Protein AF-0000000084541572 (afdb_homodimer)

Sequence (320 aa):
MVECKIYLDVCCLNRPFDDWSQERIRIEGEAVLNILHRINAQGWQLIMSETIAAELEKMSDLEKLENIREILNLATTVVEIDDAINIRSQELELLGFGLYDAFHVASAERIKADVLLTTDDRLLKKASNNQDGLRVKVSNPVNWLMTIFQQEGGMTDDTYMVECKIYLDVCCLNRPFDDWSQERIRIEGEAVLNILHRINAQGWQLIMSETIAAELEKMSDLEKLENIREILNLATTVVEIDDAINIRSQELELLGFGLYDAFHVASAERIKADVLLTTDDRLLKKASNNQDGLRVKVSNPVNWLMTIFQQEGGMTDDTY

Nearest PDB structures (foldseek):
  8wmm-assembly1_G  TM=6.746E-01  e=3.008E-05  Chryseobacterium
  5sv2-assembly1_A-2  TM=7.009E-01  e=7.468E-05  Mycobacterium tuberculosis H37Rv
  7by2-assembly1_B-2  TM=6.723E-01  e=5.873E-03  Klebsiella pneumoniae
  7e8j-assembly1_B  TM=4.930E-01  e=1.216E-02  Thermococcus celer Vu 13 = JCM 8558
  8tct-assembly1_A-2  TM=2.342E-01  e=4.907E-01  Bacteroides thetaiotaomicron

pLDDT: mean 93.44, std 12.73, range [27.42, 98.88]

Foldseek 3Di:
DPAAEEEEAVQLLLLLVDDPPDPVSVLLNVLSVVVLVCCVVVVHAYEAEPLRVVVLVPDPPVVSSVSSVVSCVRHPYYFYDDPQLVVQLVVLVVLPDDNSLSSSQSRCQVVQHAEYEDPDPVSVVSCVVCVVVGSYHYYHSSVVSVVVVVVVVVVVVVVD/DPAAEEEEAPQLLLLLVDDPPDPVSVLLNVLSVVVLVCCVVVVHAYEAEPLRVVVLVPDPPVVSSVSSVVSCVRHPYYFYDDPQLVVQLVVLVVLPDDNSLSSSQSRCQVVQHAEYEDPDPVSVVSCVVCVVVGSYHYYHSNVVSVVVVVVVVVVVVVVD

Organism: NCBI:txid376219

Radius of gyration: 21.64 Å; Cα contacts (8 Å, |Δi|>4): 442; chains: 2; bounding box: 52×62×52 Å

Solvent-accessible surface area (backbone atoms only — not comparable to full-atom values): 17309 Å² total; per-residue (Å²): 124,92,70,51,30,38,31,63,35,67,66,35,60,43,31,69,73,49,74,55,85,44,63,71,45,33,53,41,13,51,31,43,52,52,51,54,50,40,30,69,76,72,60,34,38,36,48,38,38,46,65,55,51,56,54,56,72,67,58,79,56,60,70,60,49,52,53,41,50,58,57,54,67,64,34,76,43,74,44,71,83,46,71,67,34,52,54,47,18,50,58,35,35,73,74,66,39,50,73,68,58,13,39,50,53,25,51,35,36,72,71,60,26,63,31,37,28,36,72,52,64,68,60,50,50,51,46,65,77,38,52,89,80,47,79,47,48,70,40,40,44,46,57,49,49,51,52,51,50,52,59,56,51,59,60,59,61,66,69,108,123,92,70,51,32,38,29,62,34,66,67,36,60,43,31,67,74,51,74,56,83,44,62,70,45,32,54,40,14,51,30,43,52,52,50,54,50,40,29,68,74,71,60,33,37,35,48,39,38,48,64,55,52,55,55,57,72,67,57,79,55,61,69,59,48,52,53,41,50,58,58,55,66,64,34,77,42,75,44,71,84,44,69,67,35,53,55,47,17,52,56,35,36,73,74,64,39,50,73,68,58,13,39,50,52,24,50,35,36,72,71,60,27,64,31,38,29,37,72,49,64,68,59,50,50,51,45,64,76,38,51,88,80,49,80,47,46,71,39,40,46,46,55,49,50,51,52,50,49,51,58,56,50,58,58,57,64,65,69,107

Secondary structure (DSSP, 8-state):
----EEEE-HHHHHGGGS-TTSHHHHHHHHHHHHHHHHHHHH-PEEEEEHHHHHHHHT---HHHHHHHHHHHTT--EEEPP-HHHHHHHHHHHHTT--HHHHHHHHHHHHTT-SEEE---HHHHHHHHHTGGG-SS-EE-HHHHHHHHHHHHHHHHHTT-/----EEEE-HHHHHGGGS-TTSHHHHHHHHHHHHHHHHHHHH-PEEEEEHHHHHHHHT---HHHHHHHHHHHTT--EEEPP-HHHHHHHHHHHHTT--HHHHHHHHHHHHTT-SEEE---HHHHHHHHHTGGG-SS-EE-HHHHHHHHHHHHHHHHHTT-

InterPro domains:
  IPR002716 PIN domain [PF01850] (29-127)
  IPR029060 PIN-like domain superfamily [SSF88723] (5-129)

Structure (mmCIF, N/CA/C/O backbone):
data_AF-0000000084541572-model_v1
#
loop_
_entity.id
_entity.type
_entity.pdbx_description
1 polymer 'PIN domain-containing protein'
#
loop_
_atom_site.group_PDB
_atom_site.id
_atom_site.type_symbol
_atom_site.label_atom_id
_atom_site.label_alt_id
_atom_site.label_comp_id
_atom_site.label_asym_id
_atom_site.label_entity_id
_atom_site.label_seq_id
_atom_site.pdbx_PDB_ins_code
_atom_site.Cartn_x
_atom_site.Cartn_y
_atom_site.Cartn_z
_atom_site.occupancy
_atom_site.B_iso_or_equiv
_atom_site.auth_seq_id
_atom_site.auth_comp_id
_atom_site.auth_asym_id
_atom_site.auth_atom_id
_atom_site.pdbx_PDB_model_num
ATOM 1 N N . MET A 1 1 ? -21.078 -15.695 -7.043 1 41.78 1 MET A N 1
ATOM 2 C CA . MET A 1 1 ? -20.266 -14.688 -6.367 1 41.78 1 MET A CA 1
ATOM 3 C C . MET A 1 1 ? -18.875 -14.594 -6.988 1 41.78 1 MET A C 1
ATOM 5 O O . MET A 1 1 ? -18.281 -15.617 -7.332 1 41.78 1 MET A O 1
ATOM 9 N N . VAL A 1 2 ? -18.594 -13.594 -7.688 1 56.91 2 VAL A N 1
ATOM 10 C CA . VAL A 1 2 ? -17.391 -13.586 -8.508 1 56.91 2 VAL A CA 1
ATOM 11 C C . VAL A 1 2 ? -16.188 -13.93 -7.652 1 56.91 2 VAL A C 1
ATOM 13 O O . VAL A 1 2 ? -15.93 -13.281 -6.633 1 56.91 2 VAL A O 1
ATOM 16 N N . GLU A 1 3 ? -15.656 -15.195 -7.844 1 82.06 3 GLU A N 1
ATOM 17 C CA . GLU A 1 3 ? -14.562 -15.797 -7.078 1 82.06 3 GLU A CA 1
ATOM 18 C C . GLU A 1 3 ? -13.25 -15.062 -7.32 1 82.06 3 GLU A C 1
ATOM 20 O O . GLU A 1 3 ? -12.914 -14.742 -8.461 1 82.06 3 GLU A O 1
ATOM 25 N N . CYS A 1 4 ? -12.656 -14.406 -6.27 1 94 4 CYS A N 1
ATOM 26 C CA . CYS A 1 4 ? -11.367 -13.734 -6.355 1 94 4 CYS A CA 1
ATOM 27 C C . CYS A 1 4 ? -10.234 -14.742 -6.516 1 94 4 CYS A C 1
ATOM 29 O O . CYS A 1 4 ? -10.055 -15.617 -5.664 1 94 4 CYS A O 1
ATOM 31 N N . LYS A 1 5 ? -9.539 -14.719 -7.664 1 97.19 5 LYS A N 1
ATOM 32 C CA . LYS A 1 5 ? -8.406 -15.594 -7.949 1 97.19 5 LYS A CA 1
ATOM 33 C C . LYS A 1 5 ? -7.082 -14.883 -7.695 1 97.19 5 LYS A C 1
ATOM 35 O O . LYS A 1 5 ? -6.777 -13.875 -8.344 1 97.19 5 LYS A O 1
ATOM 40 N N . ILE A 1 6 ? -6.305 -15.516 -6.852 1 98.31 6 ILE A N 1
ATOM 41 C CA . ILE A 1 6 ? -5.074 -14.859 -6.426 1 98.31 6 ILE A CA 1
ATOM 42 C C . ILE A 1 6 ? -3.869 -15.719 -6.797 1 98.31 6 ILE A C 1
ATOM 44 O O . ILE A 1 6 ? -3.814 -16.906 -6.457 1 98.31 6 ILE A O 1
ATOM 48 N N . TYR A 1 7 ? -2.949 -15.18 -7.57 1 98.69 7 TYR A N 1
ATOM 49 C CA . TYR A 1 7 ? -1.662 -15.781 -7.898 1 98.69 7 TYR A CA 1
ATOM 50 C C . TYR A 1 7 ? -0.55 -15.188 -7.043 1 98.69 7 TYR A C 1
ATOM 52 O O . TYR A 1 7 ? -0.277 -13.984 -7.113 1 98.69 7 TYR A O 1
ATOM 60 N N . LEU A 1 8 ? 0.069 -16 -6.137 1 98.44 8 LEU A N 1
ATOM 61 C CA . LEU A 1 8 ? 1.192 -15.547 -5.324 1 98.44 8 LEU A CA 1
ATOM 62 C C . LEU A 1 8 ? 2.516 -16.047 -5.902 1 98.44 8 LEU A C 1
ATOM 64 O O . LEU A 1 8 ? 2.738 -17.25 -6.012 1 98.44 8 LEU A O 1
ATOM 68 N N . ASP A 1 9 ? 3.344 -15.07 -6.25 1 97.38 9 ASP A N 1
ATOM 69 C CA . ASP A 1 9 ? 4.707 -15.414 -6.641 1 97.38 9 ASP A CA 1
ATOM 70 C C . ASP A 1 9 ? 5.465 -16.062 -5.484 1 97.38 9 ASP A C 1
ATOM 72 O O . ASP A 1 9 ? 5.078 -15.914 -4.32 1 97.38 9 ASP A O 1
ATOM 76 N N . VAL A 1 10 ? 6.543 -16.734 -5.836 1 97.56 10 VAL A N 1
ATOM 77 C CA . VAL A 1 10 ? 7.246 -17.531 -4.828 1 97.56 10 VAL A CA 1
ATOM 78 C C . VAL A 1 10 ? 7.828 -16.594 -3.766 1 97.56 10 VAL A C 1
ATOM 80 O O . VAL A 1 10 ? 7.812 -16.922 -2.576 1 97.56 10 VAL A O 1
ATOM 83 N N . CYS A 1 11 ? 8.328 -15.414 -4.176 1 97.31 11 CYS A N 1
ATOM 84 C CA . CYS A 1 11 ? 8.859 -14.477 -3.195 1 97.31 11 CYS A CA 1
ATOM 85 C C . CYS A 1 11 ? 7.773 -14.039 -2.215 1 97.31 11 CYS A C 1
ATOM 87 O O . CYS A 1 11 ? 8.055 -13.812 -1.036 1 97.31 11 CYS A O 1
ATOM 89 N N . CYS A 1 12 ? 6.613 -13.969 -2.711 1 97.38 12 CYS A N 1
ATOM 90 C CA . CYS A 1 12 ? 5.473 -13.641 -1.863 1 97.38 12 CYS A CA 1
ATOM 91 C C . CYS A 1 12 ? 5.148 -14.797 -0.92 1 97.38 12 CYS A C 1
ATOM 93 O O . CYS A 1 12 ? 4.918 -14.578 0.271 1 97.38 12 CYS A O 1
ATOM 95 N N . LEU A 1 13 ? 5.117 -16 -1.416 1 98 13 LEU A N 1
ATOM 96 C CA . LEU A 1 13 ? 4.844 -17.188 -0.62 1 98 13 LEU A CA 1
ATOM 97 C C . LEU A 1 13 ? 5.891 -17.359 0.475 1 98 13 LEU A C 1
ATOM 99 O O . LEU A 1 13 ? 5.586 -17.859 1.559 1 98 13 LEU A O 1
ATOM 103 N N . ASN A 1 14 ? 7.082 -16.891 0.239 1 97.19 14 ASN A N 1
ATOM 104 C CA . ASN A 1 14 ? 8.203 -17.031 1.165 1 97.19 14 ASN A CA 1
ATOM 105 C C . ASN A 1 14 ? 8.141 -15.984 2.275 1 97.19 14 ASN A C 1
ATOM 107 O O . ASN A 1 14 ? 8.703 -16.188 3.355 1 97.19 14 ASN A O 1
ATOM 111 N N . ARG A 1 15 ? 7.449 -14.969 2.033 1 97.81 15 ARG A N 1
ATOM 112 C CA . ARG A 1 15 ? 7.605 -13.75 2.811 1 97.81 15 ARG A CA 1
ATOM 113 C C . ARG A 1 15 ? 7.223 -13.977 4.27 1 97.81 15 ARG A C 1
ATOM 115 O O . ARG A 1 15 ? 7.91 -13.5 5.176 1 97.81 15 ARG A O 1
ATOM 122 N N . PRO A 1 16 ? 6.176 -14.828 4.582 1 97.75 16 PRO A N 1
ATOM 123 C CA . PRO A 1 16 ? 5.801 -15.102 5.969 1 97.75 16 PRO A CA 1
ATOM 124 C C . PRO A 1 16 ? 6.891 -15.836 6.746 1 97.75 16 PRO A C 1
ATOM 126 O O . PRO A 1 16 ? 6.859 -15.867 7.98 1 97.75 16 PRO A O 1
ATOM 129 N N . PHE A 1 17 ? 7.852 -16.359 5.988 1 97.62 17 PHE A N 1
ATOM 130 C CA . PHE A 1 17 ? 8.844 -17.203 6.645 1 97.62 17 PHE A CA 1
ATOM 131 C C . PHE A 1 17 ? 10.227 -16.578 6.566 1 97.62 17 PHE A C 1
ATOM 133 O O . PHE A 1 17 ? 11.219 -17.203 6.945 1 97.62 17 PHE A O 1
ATOM 140 N N . ASP A 1 18 ? 10.312 -15.406 6.023 1 96.94 18 ASP A N 1
ATOM 141 C CA . ASP A 1 18 ? 11.562 -14.648 5.996 1 96.94 18 ASP A CA 1
ATOM 142 C C . ASP A 1 18 ? 11.883 -14.07 7.367 1 96.94 18 ASP A C 1
ATOM 144 O O . ASP A 1 18 ? 11.156 -14.297 8.336 1 96.94 18 ASP A O 1
ATOM 148 N N . ASP A 1 19 ? 13.086 -13.484 7.414 1 96.44 19 ASP A N 1
ATOM 149 C CA . ASP A 1 19 ? 13.516 -12.812 8.641 1 96.44 19 ASP A CA 1
ATOM 150 C C . ASP A 1 19 ? 12.773 -11.5 8.828 1 96.44 19 ASP A C 1
ATOM 152 O O . ASP A 1 19 ? 13.008 -10.531 8.102 1 96.44 19 ASP A O 1
ATOM 156 N N . TRP A 1 20 ? 11.891 -11.414 9.883 1 94.88 20 TRP A N 1
ATOM 157 C CA . TRP A 1 20 ? 10.984 -10.289 10.086 1 94.88 20 TRP A CA 1
ATOM 158 C C . TRP A 1 20 ? 11.672 -9.164 10.859 1 94.88 20 TRP A C 1
ATOM 160 O O . TRP A 1 20 ? 11.016 -8.227 11.32 1 94.88 20 TRP A O 1
ATOM 170 N N . SER A 1 21 ? 13.039 -9.234 10.953 1 95.44 21 SER A N 1
ATOM 171 C CA . SER A 1 21 ? 13.773 -8.172 11.633 1 95.44 21 SER A CA 1
ATOM 172 C C . SER A 1 21 ? 13.68 -6.855 10.859 1 95.44 21 SER A C 1
ATOM 174 O O . SER A 1 21 ? 13.688 -5.777 11.461 1 95.44 21 SER A O 1
ATOM 176 N N . GLN A 1 22 ? 13.617 -6.98 9.57 1 93.62 22 GLN A N 1
ATOM 177 C CA . GLN A 1 22 ? 13.43 -5.801 8.734 1 93.62 22 GLN A CA 1
ATOM 178 C C . GLN A 1 22 ? 11.945 -5.457 8.602 1 93.62 22 GLN A C 1
ATOM 180 O O . GLN A 1 22 ? 11.133 -6.316 8.258 1 93.62 22 GLN A O 1
ATOM 185 N N . GLU A 1 23 ? 11.641 -4.258 8.797 1 92.62 23 GLU A N 1
ATOM 186 C CA . GLU A 1 23 ? 10.258 -3.807 8.914 1 92.62 23 GLU A CA 1
ATOM 187 C C . GLU A 1 23 ? 9.477 -4.105 7.637 1 92.62 23 GLU A C 1
ATOM 189 O O . GLU A 1 23 ? 8.336 -4.582 7.699 1 92.62 23 GLU A O 1
ATOM 194 N N . ARG A 1 24 ? 10.07 -3.785 6.504 1 95.19 24 ARG A N 1
ATOM 195 C CA . ARG A 1 24 ? 9.383 -4.039 5.242 1 95.19 24 ARG A CA 1
ATOM 196 C C . ARG A 1 24 ? 8.992 -5.508 5.117 1 95.19 24 ARG A C 1
ATOM 198 O O . ARG A 1 24 ? 7.867 -5.824 4.719 1 95.19 24 ARG A O 1
ATOM 205 N N . ILE A 1 25 ? 9.906 -6.422 5.508 1 97.19 25 ILE A N 1
ATOM 206 C CA . ILE A 1 25 ? 9.664 -7.859 5.418 1 97.19 25 ILE A CA 1
ATOM 207 C C . ILE A 1 25 ? 8.539 -8.25 6.375 1 97.19 25 ILE A C 1
ATOM 209 O O . ILE A 1 25 ? 7.664 -9.039 6.016 1 97.19 25 ILE A O 1
ATOM 213 N N . ARG A 1 26 ? 8.555 -7.668 7.48 1 96.12 26 ARG A N 1
ATOM 214 C CA . ARG A 1 26 ? 7.539 -7.957 8.484 1 96.12 26 ARG A CA 1
ATOM 215 C C . ARG A 1 26 ? 6.152 -7.555 7.992 1 96.12 26 ARG A C 1
ATOM 217 O O . ARG A 1 26 ? 5.207 -8.344 8.078 1 96.12 26 ARG A O 1
ATOM 224 N N . ILE A 1 27 ? 5.996 -6.32 7.434 1 96.38 27 ILE A N 1
ATOM 225 C CA . ILE A 1 27 ? 4.703 -5.812 6.977 1 96.38 27 ILE A CA 1
ATOM 226 C C . ILE A 1 27 ? 4.211 -6.645 5.797 1 96.38 27 ILE A C 1
ATOM 228 O O . ILE A 1 27 ? 3.035 -7.016 5.734 1 96.38 27 ILE A O 1
ATOM 232 N N . GLU A 1 28 ? 5.109 -7 4.961 1 98.06 28 GLU A N 1
ATOM 233 C CA . GLU A 1 28 ? 4.742 -7.82 3.812 1 98.06 28 GLU A CA 1
ATOM 234 C C . GLU A 1 28 ? 4.34 -9.227 4.246 1 98.06 28 GLU A C 1
ATOM 236 O O . GLU A 1 28 ? 3.365 -9.781 3.736 1 98.06 28 GLU A O 1
ATOM 241 N N . GLY A 1 29 ? 5.113 -9.797 5.141 1 98 29 GLY A N 1
ATOM 242 C CA . GLY A 1 29 ? 4.766 -11.109 5.664 1 98 29 GLY A CA 1
ATOM 243 C C . GLY A 1 29 ? 3.393 -11.156 6.305 1 98 29 GLY A C 1
ATOM 244 O O . GLY A 1 29 ? 2.609 -12.07 6.039 1 98 29 GLY A O 1
ATOM 245 N N . GLU A 1 30 ? 3.084 -10.148 7.07 1 96.56 30 GLU A N 1
ATOM 246 C CA . GLU A 1 30 ? 1.778 -10.047 7.711 1 96.56 30 GLU A CA 1
ATOM 247 C C . GLU A 1 30 ? 0.664 -9.906 6.68 1 96.56 30 GLU A C 1
ATOM 249 O O . GLU A 1 30 ? -0.409 -10.5 6.836 1 96.56 30 GLU A O 1
ATOM 254 N N . ALA A 1 31 ? 0.92 -9.117 5.688 1 98.06 31 ALA A N 1
ATOM 255 C CA . ALA A 1 31 ? -0.072 -8.945 4.633 1 98.06 31 ALA A CA 1
ATOM 256 C C . ALA A 1 31 ? -0.373 -10.266 3.934 1 98.06 31 ALA A C 1
ATOM 258 O O . ALA A 1 31 ? -1.536 -10.594 3.686 1 98.06 31 ALA A O 1
ATOM 259 N N . VAL A 1 32 ? 0.648 -11.047 3.631 1 98.25 32 VAL A N 1
ATOM 260 C CA . VAL A 1 32 ? 0.467 -12.328 2.959 1 98.25 32 VAL A CA 1
ATOM 261 C C . VAL A 1 32 ? -0.34 -13.273 3.852 1 98.25 32 VAL A C 1
ATOM 263 O O . VAL A 1 32 ? -1.267 -13.938 3.385 1 98.25 32 VAL A O 1
ATOM 266 N N . LEU A 1 33 ? -0.022 -13.266 5.129 1 97.31 33 LEU A N 1
ATOM 267 C CA . LEU A 1 33 ? -0.766 -14.109 6.059 1 97.31 33 LEU A CA 1
ATOM 268 C C . LEU A 1 33 ? -2.236 -13.711 6.098 1 97.31 33 LEU A C 1
ATOM 270 O O . LEU A 1 33 ? -3.117 -14.57 6.148 1 97.31 33 LEU A O 1
ATOM 274 N N . ASN A 1 34 ? -2.488 -12.422 6.137 1 96.62 34 ASN A N 1
ATOM 275 C CA . ASN A 1 34 ? -3.863 -11.938 6.105 1 96.62 34 ASN A CA 1
ATOM 276 C C . ASN A 1 34 ? -4.59 -12.391 4.844 1 96.62 34 ASN A C 1
ATOM 278 O O . ASN A 1 34 ? -5.727 -12.867 4.91 1 96.62 34 ASN A O 1
ATOM 282 N N . ILE A 1 35 ? -3.965 -12.289 3.725 1 97.12 35 ILE A N 1
ATOM 283 C CA . ILE A 1 35 ? -4.539 -12.68 2.441 1 97.12 35 ILE A CA 1
ATOM 284 C C . ILE A 1 35 ? -4.836 -14.18 2.441 1 97.12 35 ILE A C 1
ATOM 286 O O . ILE A 1 35 ? -5.906 -14.609 2.012 1 97.12 35 ILE A O 1
ATOM 290 N N . LEU A 1 36 ? -3.896 -14.984 2.975 1 96.81 36 LEU A N 1
ATOM 291 C CA . LEU A 1 36 ? -4.094 -16.422 3.066 1 96.81 36 LEU A CA 1
ATOM 292 C C . LEU A 1 36 ? -5.289 -16.75 3.955 1 96.81 36 LEU A C 1
ATOM 294 O O . LEU A 1 36 ? -6.066 -17.656 3.65 1 96.81 36 LEU A O 1
ATOM 298 N N . HIS A 1 37 ? -5.391 -16.016 4.988 1 95.19 37 HIS A N 1
ATOM 299 C CA . HIS A 1 37 ? -6.543 -16.188 5.863 1 95.19 37 HIS A CA 1
ATOM 300 C C . HIS A 1 37 ? -7.844 -15.906 5.125 1 95.19 37 HIS A C 1
ATOM 302 O O . HIS A 1 37 ? -8.828 -16.625 5.281 1 95.19 37 HIS A O 1
ATOM 308 N N . ARG A 1 38 ? -7.828 -14.891 4.336 1 92.88 38 ARG A N 1
ATOM 309 C CA . ARG A 1 38 ? -9.016 -14.516 3.578 1 92.88 38 ARG A CA 1
ATOM 310 C C . ARG A 1 38 ? -9.344 -15.562 2.521 1 92.88 38 ARG A C 1
ATOM 312 O O . ARG A 1 38 ? -10.516 -15.805 2.227 1 92.88 38 ARG A O 1
ATOM 319 N N . ILE A 1 39 ? -8.336 -16.125 1.893 1 93.94 39 ILE A N 1
ATOM 320 C CA . ILE A 1 39 ? -8.547 -17.203 0.928 1 93.94 39 ILE A CA 1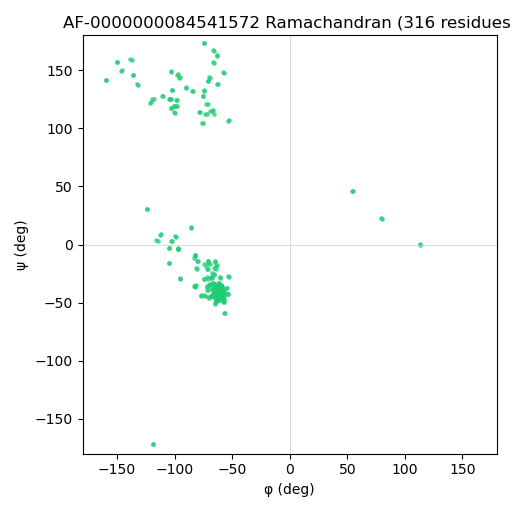
ATOM 321 C C . ILE A 1 39 ? -9.359 -18.328 1.57 1 93.94 39 ILE A C 1
ATOM 323 O O . ILE A 1 39 ? -10.328 -18.812 0.98 1 93.94 39 ILE A O 1
ATOM 327 N N . ASN A 1 40 ? -9.039 -18.625 2.707 1 89.44 40 ASN A N 1
ATOM 328 C CA . ASN A 1 40 ? -9.742 -19.672 3.43 1 89.44 40 ASN A CA 1
ATOM 329 C C . ASN A 1 40 ? -11.125 -19.219 3.891 1 89.44 40 ASN A C 1
ATOM 331 O O . ASN A 1 40 ? -12.117 -19.906 3.678 1 89.44 40 ASN A O 1
ATOM 335 N N . ALA A 1 41 ? -11.258 -18.016 4.434 1 90.88 41 ALA A N 1
ATOM 336 C CA . ALA A 1 41 ? -12.461 -17.531 5.113 1 90.88 41 ALA A CA 1
ATOM 337 C C . ALA A 1 41 ? -13.484 -17.016 4.113 1 90.88 41 ALA A C 1
ATOM 339 O O . ALA A 1 41 ? -14.695 -17.109 4.348 1 90.88 41 ALA A O 1
ATOM 340 N N . GLN A 1 42 ? -13.023 -16.391 3.043 1 89.56 42 GLN A N 1
ATOM 341 C CA . GLN A 1 42 ? -13.93 -15.695 2.131 1 89.56 42 GLN A CA 1
ATOM 342 C C . GLN A 1 42 ? -14.133 -16.5 0.845 1 89.56 42 GLN A C 1
ATOM 344 O O . GLN A 1 42 ? -14.852 -16.062 -0.053 1 89.56 42 GLN A O 1
ATOM 349 N N . GLY A 1 43 ? -13.469 -17.609 0.695 1 89.62 43 GLY A N 1
ATOM 350 C CA . GLY A 1 43 ? -13.648 -18.469 -0.467 1 89.62 43 GLY A CA 1
ATOM 351 C C . GLY A 1 43 ? -12.891 -17.984 -1.687 1 89.62 43 GLY A C 1
ATOM 352 O O . GLY A 1 43 ? -13.32 -18.203 -2.82 1 89.62 43 GLY A O 1
ATOM 353 N N . TRP A 1 44 ? -11.836 -17.156 -1.49 1 94.69 44 TRP A N 1
ATOM 354 C CA . TRP A 1 44 ? -10.961 -16.781 -2.6 1 94.69 44 TRP A CA 1
ATOM 355 C C . TRP A 1 44 ? -10.195 -18 -3.109 1 94.69 44 TRP A C 1
ATOM 357 O O . TRP A 1 44 ? -10.07 -19 -2.404 1 94.69 44 TRP A O 1
ATOM 367 N N . GLN A 1 45 ? -9.758 -17.953 -4.32 1 96.38 45 GLN A N 1
ATOM 368 C CA . GLN A 1 45 ? -9.023 -19.062 -4.918 1 96.38 45 GLN A CA 1
ATOM 369 C C . GLN A 1 45 ? -7.527 -18.766 -4.984 1 96.38 45 GLN A C 1
ATOM 371 O O . GLN A 1 45 ? -7.121 -17.719 -5.492 1 96.38 45 GLN A O 1
ATOM 376 N N . LEU A 1 46 ? -6.789 -19.656 -4.43 1 97.69 46 LEU A N 1
ATOM 377 C CA . LEU A 1 46 ? -5.344 -19.625 -4.602 1 97.69 46 LEU A CA 1
ATOM 378 C C . LEU A 1 46 ? -4.922 -20.438 -5.824 1 97.69 46 LEU A C 1
ATOM 380 O O . LEU A 1 46 ? -5.41 -21.547 -6.039 1 97.69 46 LEU A O 1
ATOM 384 N N . ILE A 1 47 ? -4.023 -19.844 -6.613 1 97.56 47 ILE A N 1
ATOM 385 C CA . ILE A 1 47 ? -3.602 -20.484 -7.855 1 97.56 47 ILE A CA 1
ATOM 386 C C . ILE A 1 47 ? -2.215 -21.094 -7.672 1 97.56 47 ILE A C 1
ATOM 388 O O . ILE A 1 47 ? -1.296 -20.438 -7.184 1 97.56 47 ILE A O 1
ATOM 392 N N . MET A 1 48 ? -2.123 -22.359 -7.961 1 96.88 48 MET A N 1
ATOM 393 C CA . MET A 1 48 ? -0.841 -23.031 -8.156 1 96.88 48 MET A CA 1
ATOM 394 C C . MET A 1 48 ? -0.498 -23.125 -9.641 1 96.88 48 MET A C 1
ATOM 396 O O . MET A 1 48 ? -1.392 -23.141 -10.492 1 96.88 48 MET A O 1
ATOM 400 N N . SER A 1 49 ? 0.807 -23.062 -9.977 1 97.94 49 SER A N 1
ATOM 401 C CA . SER A 1 49 ? 1.209 -23.172 -11.375 1 97.94 49 SER A CA 1
ATOM 402 C C . SER A 1 49 ? 2.451 -24.047 -11.523 1 97.94 49 SER A C 1
ATOM 404 O O . SER A 1 49 ? 3.195 -24.234 -10.562 1 97.94 49 SER A O 1
ATOM 406 N N . GLU A 1 50 ? 2.604 -24.516 -12.703 1 97.94 50 GLU A N 1
ATOM 407 C CA . GLU A 1 50 ? 3.83 -25.25 -13.023 1 97.94 50 GLU A CA 1
ATOM 408 C C . GLU A 1 50 ? 5.059 -24.359 -12.852 1 97.94 50 GLU A C 1
ATOM 410 O O . GLU A 1 50 ? 6.137 -24.844 -12.492 1 97.94 50 GLU A O 1
ATOM 415 N N . THR A 1 51 ? 4.949 -23.109 -13.133 1 97.62 51 THR A N 1
ATOM 416 C CA . THR A 1 51 ? 6.031 -22.156 -12.93 1 97.62 51 THR A CA 1
ATOM 417 C C . THR A 1 51 ? 6.461 -22.141 -11.461 1 97.62 51 THR A C 1
ATOM 419 O O . THR A 1 51 ? 7.652 -22.203 -11.164 1 97.62 51 THR A O 1
ATOM 422 N N . ILE A 1 52 ? 5.488 -22.062 -10.562 1 98.12 52 ILE A N 1
ATOM 423 C CA . ILE A 1 52 ? 5.758 -22.078 -9.125 1 98.12 52 ILE A CA 1
ATOM 424 C C . ILE A 1 52 ? 6.434 -23.391 -8.742 1 98.12 52 ILE A C 1
ATOM 426 O O . ILE A 1 52 ? 7.445 -23.391 -8.039 1 98.12 52 ILE A O 1
ATOM 430 N N . ALA A 1 53 ? 5.906 -24.5 -9.266 1 97.38 53 ALA A N 1
ATOM 431 C CA . ALA A 1 53 ? 6.461 -25.812 -8.969 1 97.38 53 ALA A CA 1
ATOM 432 C C . ALA A 1 53 ? 7.93 -25.891 -9.375 1 97.38 53 ALA A C 1
ATOM 434 O O . ALA A 1 53 ? 8.758 -26.422 -8.633 1 97.38 53 ALA A O 1
ATOM 435 N N . ALA A 1 54 ? 8.203 -25.359 -10.516 1 96.75 54 ALA A N 1
ATOM 436 C CA . ALA A 1 54 ? 9.57 -25.391 -11.023 1 96.75 54 ALA A CA 1
ATOM 437 C C . ALA A 1 54 ? 10.508 -24.594 -10.117 1 96.75 54 ALA A C 1
ATOM 439 O O . ALA A 1 54 ? 11.633 -25.031 -9.852 1 96.75 54 ALA A O 1
ATOM 440 N N . GLU A 1 55 ? 10.07 -23.484 -9.664 1 96.56 55 GLU A N 1
ATOM 441 C CA . GLU A 1 55 ? 10.875 -22.672 -8.758 1 96.56 55 GLU A CA 1
ATOM 442 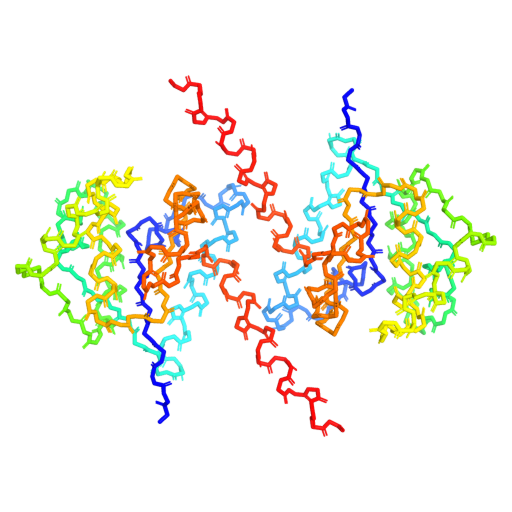C C . GLU A 1 55 ? 11.094 -23.375 -7.426 1 96.56 55 GLU A C 1
ATOM 444 O O . GLU A 1 55 ? 12.18 -23.297 -6.848 1 96.56 55 GLU A O 1
ATOM 449 N N . LEU A 1 56 ? 10.07 -24.062 -6.949 1 96.81 56 LEU A N 1
ATOM 450 C CA . LEU A 1 56 ? 10.156 -24.734 -5.66 1 96.81 56 LEU A CA 1
ATOM 451 C C . LEU A 1 56 ? 11.133 -25.891 -5.715 1 96.81 56 LEU A C 1
ATOM 453 O O . LEU A 1 56 ? 11.781 -26.219 -4.715 1 96.81 56 LEU A O 1
ATOM 457 N N . GLU A 1 57 ? 11.273 -26.469 -6.863 1 95.44 57 GLU A N 1
ATOM 458 C CA . GLU A 1 57 ? 12.211 -27.562 -7.031 1 95.44 57 GLU A CA 1
ATOM 459 C C . GLU A 1 57 ? 13.648 -27.109 -6.812 1 95.44 57 GLU A C 1
ATOM 461 O O . GLU A 1 57 ? 14.516 -27.922 -6.461 1 95.44 57 GLU A O 1
ATOM 466 N N . LYS A 1 58 ? 13.844 -25.828 -6.949 1 94.44 58 LYS A N 1
ATOM 467 C CA . LYS A 1 58 ? 15.195 -25.281 -6.852 1 94.44 58 LYS A CA 1
ATOM 468 C C . LYS A 1 58 ? 15.469 -24.734 -5.453 1 94.44 58 LYS A C 1
ATOM 470 O O . LYS A 1 58 ? 16.578 -24.312 -5.152 1 94.44 58 LYS A O 1
ATOM 475 N N . MET A 1 59 ? 14.5 -24.766 -4.641 1 94.12 59 MET A N 1
ATOM 476 C CA . MET A 1 59 ? 14.656 -24.188 -3.309 1 94.12 59 MET A CA 1
ATOM 477 C C . MET A 1 59 ? 15.516 -25.078 -2.426 1 94.12 59 MET A C 1
ATOM 479 O O . MET A 1 59 ? 15.312 -26.297 -2.381 1 94.12 59 MET A O 1
ATOM 483 N N . SER A 1 60 ? 16.516 -24.5 -1.719 1 94 60 SER A N 1
ATOM 484 C CA . SER A 1 60 ? 17.453 -25.25 -0.887 1 94 60 SER A CA 1
ATOM 485 C C . SER A 1 60 ? 17 -25.281 0.57 1 94 60 SER A C 1
ATOM 487 O O . SER A 1 60 ? 17.312 -26.203 1.311 1 94 60 SER A O 1
ATOM 489 N N . ASP A 1 61 ? 16.281 -24.266 1.014 1 95.44 61 ASP A N 1
ATOM 490 C CA . ASP A 1 61 ? 15.758 -24.219 2.377 1 95.44 61 ASP A CA 1
ATOM 491 C C . ASP A 1 61 ? 14.555 -25.125 2.541 1 95.44 61 ASP A C 1
ATOM 493 O O . ASP A 1 61 ? 13.43 -24.75 2.209 1 95.44 61 ASP A O 1
ATOM 497 N N . LEU A 1 62 ? 14.789 -26.234 3.184 1 94.44 62 LEU A N 1
ATOM 498 C CA . LEU A 1 62 ? 13.781 -27.281 3.229 1 94.44 62 LEU A CA 1
ATOM 499 C C . LEU A 1 62 ? 12.617 -26.891 4.125 1 94.44 62 LEU A C 1
ATOM 501 O O . LEU A 1 62 ? 11.469 -27.266 3.863 1 94.44 62 LEU A O 1
ATOM 505 N N . GLU A 1 63 ? 12.938 -26.188 5.191 1 95.44 63 GLU A N 1
ATOM 506 C CA . GLU A 1 63 ? 11.867 -25.734 6.074 1 95.44 63 GLU A CA 1
ATOM 507 C C . GLU A 1 63 ? 10.922 -24.781 5.344 1 95.44 63 GLU A C 1
ATOM 509 O O . GLU A 1 63 ? 9.695 -24.938 5.422 1 95.44 63 GLU A O 1
ATOM 514 N N . LYS A 1 64 ? 11.422 -23.828 4.652 1 95.5 64 LYS A N 1
ATOM 515 C CA . LYS A 1 64 ? 10.602 -22.906 3.869 1 95.5 64 LYS A CA 1
ATOM 516 C C . LYS A 1 64 ? 9.836 -23.641 2.779 1 95.5 64 LYS A C 1
ATOM 518 O O . LYS A 1 64 ? 8.664 -23.344 2.527 1 95.5 64 LYS A O 1
ATOM 523 N N . LEU A 1 65 ? 10.555 -24.562 2.166 1 97 65 LEU A N 1
ATOM 524 C CA . LEU A 1 65 ? 9.922 -25.359 1.116 1 97 65 LEU A CA 1
ATOM 525 C C . LEU A 1 65 ? 8.68 -26.078 1.642 1 97 65 LEU A C 1
ATOM 527 O O . LEU A 1 65 ? 7.617 -26.016 1.021 1 97 65 LEU A O 1
ATOM 531 N N . GLU A 1 66 ? 8.781 -26.719 2.742 1 96.94 66 GLU A N 1
ATOM 532 C CA . GLU A 1 66 ? 7.66 -27.453 3.322 1 96.94 66 GLU A CA 1
ATOM 533 C C . GLU A 1 66 ? 6.52 -26.516 3.697 1 96.94 66 GLU A C 1
ATOM 535 O O . GLU A 1 66 ? 5.352 -26.828 3.484 1 96.94 66 GLU A O 1
ATOM 540 N N . ASN A 1 67 ? 6.871 -25.375 4.273 1 97.12 67 ASN A N 1
ATOM 541 C CA . ASN A 1 67 ? 5.863 -24.391 4.637 1 97.12 67 ASN A CA 1
ATOM 542 C C . ASN A 1 67 ? 5.098 -23.891 3.412 1 97.12 67 ASN A C 1
ATOM 544 O O . ASN A 1 67 ? 3.873 -23.781 3.443 1 97.12 67 ASN A O 1
ATOM 548 N N . ILE A 1 68 ? 5.809 -23.609 2.348 1 97.69 68 ILE A N 1
ATOM 549 C CA . ILE A 1 68 ? 5.188 -23.125 1.122 1 97.69 68 ILE A CA 1
ATOM 550 C C . ILE A 1 68 ? 4.285 -24.203 0.528 1 97.69 68 ILE A C 1
ATOM 552 O O . ILE A 1 68 ? 3.184 -23.906 0.06 1 97.69 68 ILE A O 1
ATOM 556 N N . ARG A 1 69 ? 4.742 -25.438 0.574 1 96.81 69 ARG A N 1
ATOM 557 C CA . ARG A 1 69 ? 3.926 -26.547 0.071 1 96.81 69 ARG A CA 1
ATOM 558 C C . ARG A 1 69 ? 2.619 -26.656 0.85 1 96.81 69 ARG A C 1
ATOM 560 O O . ARG A 1 69 ? 1.567 -26.938 0.269 1 96.81 69 ARG A O 1
ATOM 567 N N . GLU A 1 70 ? 2.709 -26.453 2.104 1 96.62 70 GLU A N 1
ATOM 568 C CA . GLU A 1 70 ? 1.508 -26.469 2.932 1 96.62 70 GLU A CA 1
ATOM 569 C C . GLU A 1 70 ? 0.524 -25.375 2.51 1 96.62 70 GLU A C 1
ATOM 571 O O . GLU A 1 70 ? -0.685 -25.609 2.463 1 96.62 70 GLU A O 1
ATOM 576 N N . ILE A 1 71 ? 1.045 -24.219 2.238 1 97.06 71 ILE A N 1
ATOM 577 C CA . ILE A 1 71 ? 0.203 -23.125 1.759 1 97.06 71 ILE A CA 1
ATOM 578 C C . ILE A 1 71 ? -0.448 -23.516 0.435 1 97.06 71 ILE A C 1
ATOM 580 O O . ILE A 1 71 ? -1.656 -23.344 0.254 1 97.06 71 ILE A O 1
ATOM 584 N N . LEU A 1 72 ? 0.359 -24.078 -0.469 1 97.12 72 LEU A N 1
ATOM 585 C CA . LEU A 1 72 ? -0.088 -24.359 -1.829 1 97.12 72 LEU A CA 1
ATOM 586 C C . LEU A 1 72 ? -1.083 -25.516 -1.847 1 97.12 72 LEU A C 1
ATOM 588 O O . LEU A 1 72 ? -1.785 -25.719 -2.84 1 97.12 72 LEU A O 1
ATOM 592 N N . ASN A 1 73 ? -1.157 -26.266 -0.735 1 94.94 73 ASN A N 1
ATOM 593 C CA . ASN A 1 73 ? -2.189 -27.281 -0.592 1 94.94 73 ASN A CA 1
ATOM 594 C C . ASN A 1 73 ? -3.588 -26.672 -0.581 1 94.94 73 ASN A C 1
ATOM 596 O O . ASN A 1 73 ? -4.574 -27.359 -0.831 1 94.94 73 ASN A O 1
ATOM 600 N N . LEU A 1 74 ? -3.645 -25.375 -0.333 1 93.69 74 LEU A N 1
ATOM 601 C CA . LEU A 1 74 ? -4.914 -24.672 -0.336 1 93.69 74 LEU A CA 1
ATOM 602 C C . LEU A 1 74 ? -5.352 -24.344 -1.761 1 93.69 74 LEU A C 1
ATOM 604 O O . LEU A 1 74 ? -6.5 -23.953 -1.989 1 93.69 74 LEU A O 1
ATOM 608 N N . ALA A 1 75 ? -4.43 -24.469 -2.711 1 95.56 75 ALA A N 1
ATOM 609 C CA . ALA A 1 75 ? -4.727 -24.078 -4.082 1 95.56 75 ALA A CA 1
ATOM 610 C C . ALA A 1 75 ? -5.855 -24.906 -4.672 1 95.56 75 ALA A C 1
ATOM 612 O O . ALA A 1 75 ? -5.891 -26.125 -4.492 1 95.56 75 ALA A O 1
ATOM 613 N N . THR A 1 76 ? -6.711 -24.219 -5.375 1 92.44 76 THR A N 1
ATOM 614 C CA . THR A 1 76 ? -7.863 -24.891 -5.953 1 92.44 76 THR A CA 1
ATOM 615 C C . THR A 1 76 ? -7.684 -25.094 -7.457 1 92.44 76 THR A C 1
ATOM 617 O O . THR A 1 76 ? -8.461 -25.797 -8.094 1 92.44 76 THR A O 1
ATOM 620 N N . THR A 1 77 ? -6.777 -24.406 -8.016 1 94.12 77 THR A N 1
ATOM 621 C CA . THR A 1 77 ? -6.496 -24.453 -9.445 1 94.12 77 THR A CA 1
ATOM 622 C C . THR A 1 77 ? -5 -24.594 -9.695 1 94.12 77 THR A C 1
ATOM 624 O O . THR A 1 77 ? -4.188 -23.953 -9.023 1 94.12 77 THR A O 1
ATOM 627 N N . VAL A 1 78 ? -4.676 -25.438 -10.641 1 96.19 78 VAL A N 1
ATOM 628 C CA . VAL A 1 78 ? -3.291 -25.594 -11.07 1 96.19 78 VAL A CA 1
ATOM 629 C C . VAL A 1 78 ? -3.164 -25.234 -12.547 1 96.19 78 VAL A C 1
ATOM 631 O O . VAL A 1 78 ? -3.883 -25.766 -13.391 1 96.19 78 VAL A O 1
ATOM 634 N N . VAL A 1 79 ? -2.301 -24.344 -12.781 1 97.94 79 VAL A N 1
ATOM 635 C CA . VAL A 1 79 ? -2.064 -23.906 -14.156 1 97.94 79 VAL A CA 1
ATOM 636 C C . VAL A 1 79 ? -0.855 -24.625 -14.727 1 97.94 79 VAL A C 1
ATOM 638 O O . VAL A 1 79 ? 0.263 -24.484 -14.234 1 97.94 79 VAL A O 1
ATOM 641 N N . GLU A 1 80 ? -1.086 -25.328 -15.742 1 97.94 80 GLU A N 1
ATOM 642 C CA . GLU A 1 80 ? -0.005 -26 -16.453 1 97.94 80 GLU A CA 1
ATOM 643 C C . GLU A 1 80 ? 0.472 -25.156 -17.641 1 97.94 80 GLU A C 1
ATOM 645 O O . GLU A 1 80 ? -0.339 -24.562 -18.344 1 97.94 80 GLU A O 1
ATOM 650 N N . ILE A 1 81 ? 1.755 -25.219 -17.859 1 97.62 81 ILE A N 1
ATOM 651 C CA . ILE A 1 81 ? 2.318 -24.438 -18.969 1 97.62 81 ILE A CA 1
ATOM 652 C C . ILE A 1 81 ? 1.926 -25.078 -20.297 1 97.62 81 ILE A C 1
ATOM 654 O O . ILE A 1 81 ? 2.221 -26.25 -20.547 1 97.62 81 ILE A O 1
ATOM 658 N N . ASP A 1 82 ? 1.26 -24.359 -21.109 1 98.12 82 ASP A N 1
ATOM 659 C CA . ASP A 1 82 ? 0.891 -24.797 -22.453 1 98.12 82 ASP A CA 1
ATOM 660 C C . ASP A 1 82 ? 1.498 -23.891 -23.516 1 98.12 82 ASP A C 1
ATOM 662 O O . ASP A 1 82 ? 2.336 -23.031 -23.203 1 98.12 82 ASP A O 1
ATOM 666 N N . ASP A 1 83 ? 1.078 -24.109 -24.781 1 98.12 83 ASP A N 1
ATOM 667 C CA . ASP A 1 83 ? 1.657 -23.359 -25.875 1 98.12 83 ASP A CA 1
ATOM 668 C C . ASP A 1 83 ? 1.314 -21.875 -25.766 1 98.12 83 ASP A C 1
ATOM 670 O O . ASP A 1 83 ? 2.143 -21.016 -26.062 1 98.12 83 ASP A O 1
ATOM 674 N N . ALA A 1 84 ? 0.153 -21.625 -25.344 1 98.31 84 ALA A N 1
ATOM 675 C CA . ALA A 1 84 ? -0.286 -20.234 -25.203 1 98.31 84 ALA A CA 1
ATOM 676 C C . ALA A 1 84 ? 0.551 -19.5 -24.172 1 98.31 84 ALA A C 1
ATOM 678 O O . ALA A 1 84 ? 0.951 -18.359 -24.391 1 98.31 84 ALA A O 1
ATOM 679 N N . ILE A 1 85 ? 0.796 -20.156 -23 1 98.62 85 ILE A N 1
ATOM 680 C CA . ILE A 1 85 ? 1.61 -19.562 -21.938 1 98.62 85 ILE A CA 1
ATOM 681 C C . ILE A 1 85 ? 3.041 -19.375 -22.438 1 98.62 85 ILE A C 1
ATOM 683 O O . ILE A 1 85 ? 3.666 -18.344 -22.188 1 98.62 85 ILE A O 1
ATOM 687 N N . ASN A 1 86 ? 3.535 -20.344 -23.188 1 98.5 86 ASN A N 1
ATOM 688 C CA . ASN A 1 86 ? 4.875 -20.234 -23.75 1 98.5 86 ASN A CA 1
ATOM 689 C C . ASN A 1 86 ? 4.996 -19.047 -24.703 1 98.5 86 ASN A C 1
ATOM 691 O O . ASN A 1 86 ? 5.934 -18.25 -24.594 1 98.5 86 ASN A O 1
ATOM 695 N N . ILE A 1 87 ? 4.082 -18.891 -25.578 1 98.62 87 ILE A N 1
ATOM 696 C CA . ILE A 1 87 ? 4.09 -17.797 -26.547 1 98.62 87 ILE A CA 1
ATOM 697 C C . ILE A 1 87 ? 3.975 -16.469 -25.812 1 98.62 87 ILE A C 1
ATOM 699 O O . ILE A 1 87 ? 4.754 -15.539 -26.078 1 98.62 87 ILE A O 1
ATOM 703 N N . ARG A 1 88 ? 3.016 -16.359 -24.875 1 98.75 88 ARG A N 1
ATOM 704 C CA . ARG A 1 88 ? 2.814 -15.125 -24.109 1 98.75 88 ARG A CA 1
ATOM 705 C C . ARG A 1 88 ? 4.062 -14.758 -23.312 1 98.75 88 ARG A C 1
ATOM 707 O O . ARG A 1 88 ? 4.441 -13.586 -23.25 1 98.75 88 ARG A O 1
ATOM 714 N N . SER A 1 89 ? 4.656 -15.789 -22.688 1 98.69 89 SER A N 1
ATOM 715 C CA . SER A 1 89 ? 5.871 -15.539 -21.906 1 98.69 89 SER A CA 1
ATOM 716 C C . SER A 1 89 ? 6.973 -14.961 -22.781 1 98.69 89 SER A C 1
ATOM 718 O O . SER A 1 89 ? 7.719 -14.086 -22.359 1 98.69 89 SER A O 1
ATOM 720 N N . GLN A 1 90 ? 7.051 -15.391 -24 1 98.38 90 GLN A N 1
ATOM 721 C CA . GLN A 1 90 ? 8.047 -14.867 -24.938 1 98.38 90 GLN A CA 1
ATOM 722 C C . GLN A 1 90 ? 7.766 -13.406 -25.281 1 98.38 90 GLN A C 1
ATOM 724 O O . GLN A 1 90 ? 8.688 -12.594 -25.359 1 98.38 90 GLN A O 1
ATOM 729 N N . GLU A 1 91 ? 6.543 -13.078 -25.516 1 98.44 91 GLU A N 1
ATOM 730 C CA . GLU A 1 91 ? 6.148 -11.695 -25.75 1 98.44 91 GLU A CA 1
ATOM 731 C C . GLU A 1 91 ? 6.562 -10.797 -24.594 1 98.44 91 GLU A C 1
ATOM 733 O O . GLU A 1 91 ? 7.07 -9.688 -24.797 1 98.44 91 GLU A O 1
ATOM 738 N N . LEU A 1 92 ? 6.379 -11.297 -23.391 1 98.5 92 LEU A N 1
ATOM 739 C CA . LEU A 1 92 ? 6.688 -10.547 -22.172 1 98.5 92 LEU A CA 1
ATOM 740 C C . LEU A 1 92 ? 8.195 -10.391 -22 1 98.5 92 LEU A C 1
ATOM 742 O O . LEU A 1 92 ? 8.672 -9.344 -21.547 1 98.5 92 LEU A O 1
ATOM 746 N N . GLU A 1 93 ? 8.883 -11.414 -22.406 1 97.81 93 GLU A N 1
ATOM 747 C CA . GLU A 1 93 ? 10.336 -11.312 -22.359 1 97.81 93 GLU A CA 1
ATOM 748 C C . GLU A 1 93 ? 10.844 -10.219 -23.297 1 97.81 93 GLU A C 1
ATOM 750 O O . GLU A 1 93 ? 11.812 -9.531 -22.984 1 97.81 93 GLU A O 1
ATOM 755 N N . LEU A 1 94 ? 10.18 -10.102 -24.375 1 96.88 94 LEU A N 1
ATOM 756 C CA . LEU A 1 94 ? 10.547 -9.062 -25.328 1 96.88 94 LEU A CA 1
ATOM 757 C C . LEU A 1 94 ? 10.297 -7.672 -24.734 1 96.88 94 LEU A C 1
ATOM 759 O O . LEU A 1 94 ? 10.969 -6.707 -25.109 1 96.88 94 LEU A O 1
ATOM 763 N N . LEU A 1 95 ? 9.391 -7.609 -23.812 1 96.19 95 LEU A N 1
ATOM 764 C CA . LEU A 1 95 ? 9.094 -6.352 -23.125 1 96.19 95 LEU A CA 1
ATOM 765 C C . LEU A 1 95 ? 10.078 -6.102 -22 1 96.19 95 LEU A C 1
ATOM 767 O O . LEU A 1 95 ? 10.039 -5.051 -21.359 1 96.19 95 LEU A O 1
ATOM 771 N N . GLY A 1 96 ? 10.898 -7.152 -21.703 1 96.12 96 GLY A N 1
ATOM 772 C CA . GLY A 1 96 ? 11.953 -6.949 -20.734 1 96.12 96 GLY A CA 1
ATOM 773 C C . GLY A 1 96 ? 11.75 -7.754 -19.453 1 96.12 96 GLY A C 1
ATOM 774 O O . GLY A 1 96 ? 12.57 -7.688 -18.531 1 96.12 96 GLY A O 1
ATOM 775 N N . PHE A 1 97 ? 10.703 -8.516 -19.359 1 97.88 97 PHE A N 1
ATOM 776 C CA . PHE A 1 97 ? 10.484 -9.352 -18.188 1 97.88 97 PHE A CA 1
ATOM 777 C C . PHE A 1 97 ? 11.492 -10.492 -18.141 1 97.88 97 PHE A C 1
ATOM 779 O O . PHE A 1 97 ? 11.828 -11.07 -19.188 1 97.88 97 PHE A O 1
ATOM 786 N N . GLY A 1 98 ? 11.93 -10.852 -16.953 1 96.56 98 GLY A N 1
ATOM 787 C CA . GLY A 1 98 ? 12.758 -12.039 -16.797 1 96.56 98 GLY A CA 1
ATOM 788 C C . GLY A 1 98 ? 12.008 -13.32 -17.109 1 96.56 98 GLY A C 1
ATOM 789 O O . GLY A 1 98 ? 10.781 -13.336 -17.141 1 96.56 98 GLY A O 1
ATOM 790 N N . LEU A 1 99 ? 12.727 -14.312 -17.234 1 95.25 99 LEU A N 1
ATOM 791 C CA . LEU A 1 99 ? 12.18 -15.602 -17.672 1 95.25 99 LEU A CA 1
ATOM 792 C C . LEU A 1 99 ? 11.062 -16.047 -16.734 1 95.25 99 LEU A C 1
ATOM 794 O O . LEU A 1 99 ? 9.914 -16.203 -17.172 1 95.25 99 LEU A O 1
ATOM 798 N N . TYR A 1 100 ? 11.367 -16.203 -15.438 1 95.81 100 TYR A N 1
ATOM 799 C CA . TYR A 1 100 ? 10.367 -16.688 -14.5 1 95.81 100 TYR A CA 1
ATOM 800 C C . TYR A 1 100 ? 9.242 -15.664 -14.328 1 95.81 100 TYR A C 1
ATOM 802 O O . TYR A 1 100 ? 8.07 -16.031 -14.266 1 95.81 100 TYR A O 1
ATOM 810 N N . ASP A 1 101 ? 9.633 -14.406 -14.289 1 98.12 101 ASP A N 1
ATOM 811 C CA . ASP A 1 101 ? 8.633 -13.352 -14.188 1 98.12 101 ASP A CA 1
ATOM 812 C C . ASP A 1 101 ? 7.641 -13.43 -15.344 1 98.12 101 ASP A C 1
ATOM 814 O O . ASP A 1 101 ? 6.43 -13.312 -15.141 1 98.12 101 ASP A O 1
ATOM 818 N N . ALA A 1 102 ? 8.164 -13.609 -16.531 1 98.56 102 ALA A N 1
ATOM 819 C CA . ALA A 1 102 ? 7.332 -13.711 -17.719 1 98.56 102 ALA A CA 1
ATOM 820 C C . ALA A 1 102 ? 6.348 -14.875 -17.609 1 98.56 102 ALA A C 1
ATOM 822 O O . ALA A 1 102 ? 5.168 -14.734 -17.938 1 98.56 102 ALA A O 1
ATOM 823 N N . PHE A 1 103 ? 6.785 -15.969 -17.109 1 98.62 103 PHE A N 1
ATOM 824 C CA . PHE A 1 103 ? 5.93 -17.141 -16.969 1 98.62 103 PHE A CA 1
ATOM 825 C C . PHE A 1 103 ? 4.902 -16.922 -15.859 1 98.62 103 PHE A C 1
ATOM 827 O O . PHE A 1 103 ? 3.766 -17.391 -15.961 1 98.62 103 PHE A O 1
ATOM 834 N N . HIS A 1 104 ? 5.289 -16.281 -14.758 1 98.75 104 HIS A N 1
ATOM 835 C CA . HIS A 1 104 ? 4.316 -15.945 -13.719 1 98.75 104 HIS A CA 1
ATOM 836 C C . HIS A 1 104 ? 3.176 -15.102 -14.281 1 98.75 104 HIS A C 1
ATOM 838 O O . HIS A 1 104 ? 2.002 -15.43 -14.086 1 98.75 104 HIS A O 1
ATOM 844 N N . VAL A 1 105 ? 3.582 -14.07 -14.984 1 98.81 105 VAL A N 1
ATOM 845 C CA . VAL A 1 105 ? 2.588 -13.164 -15.555 1 98.81 105 VAL A CA 1
ATOM 846 C C . VAL A 1 105 ? 1.721 -13.914 -16.562 1 98.81 105 VAL A C 1
ATOM 848 O O . VAL A 1 105 ? 0.491 -13.852 -16.5 1 98.81 105 VAL A O 1
ATOM 851 N N . ALA A 1 106 ? 2.35 -14.68 -17.422 1 98.88 106 ALA A N 1
ATOM 852 C CA . ALA A 1 106 ? 1.618 -15.43 -18.453 1 98.88 106 ALA A CA 1
ATOM 853 C C . ALA A 1 106 ? 0.667 -16.438 -17.812 1 98.88 106 ALA A C 1
ATOM 855 O O . ALA A 1 106 ? -0.469 -16.594 -18.266 1 98.88 106 ALA A O 1
ATOM 856 N N . SER A 1 107 ? 1.101 -17.109 -16.797 1 98.75 107 SER A N 1
ATOM 857 C CA . SER A 1 107 ? 0.271 -18.078 -16.094 1 98.75 107 SER A CA 1
ATOM 858 C C . SER A 1 107 ? -0.93 -17.406 -15.43 1 98.75 107 SER A C 1
ATOM 860 O O . SER A 1 107 ? -2.055 -17.906 -15.531 1 98.75 107 SER A O 1
ATOM 862 N N . ALA A 1 108 ? -0.658 -16.312 -14.766 1 98.69 108 ALA A N 1
ATOM 863 C CA . ALA A 1 108 ? -1.737 -15.562 -14.125 1 98.69 108 ALA A CA 1
ATOM 864 C C . ALA A 1 108 ? -2.756 -15.078 -15.156 1 98.69 108 ALA A C 1
ATOM 866 O O . ALA A 1 108 ? -3.965 -15.164 -14.93 1 98.69 108 ALA A O 1
ATOM 867 N N . GLU A 1 109 ? -2.262 -14.609 -16.266 1 98.62 109 GLU A N 1
ATOM 868 C CA . GLU A 1 109 ? -3.143 -14.141 -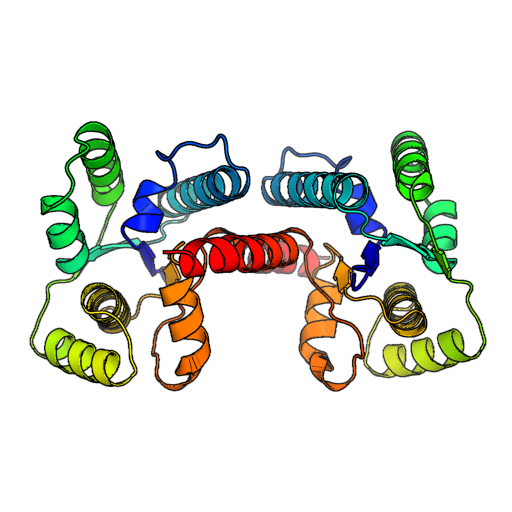17.328 1 98.62 109 GLU A CA 1
ATOM 869 C C . GLU A 1 109 ? -3.979 -15.281 -17.906 1 98.62 109 GLU A C 1
ATOM 871 O O . GLU A 1 109 ? -5.16 -15.102 -18.203 1 98.62 109 GLU A O 1
ATOM 876 N N . ARG A 1 110 ? -3.371 -16.406 -18.062 1 98.06 110 ARG A N 1
ATOM 877 C CA . ARG A 1 110 ? -4.004 -17.578 -18.688 1 98.06 110 ARG A CA 1
ATOM 878 C C . ARG A 1 110 ? -5.27 -17.969 -17.922 1 98.06 110 ARG A C 1
ATOM 880 O O . ARG A 1 110 ? -6.27 -18.359 -18.531 1 98.06 110 ARG A O 1
ATOM 887 N N . ILE A 1 111 ? -5.277 -17.875 -16.625 1 96.62 111 ILE A N 1
ATOM 888 C CA . ILE A 1 111 ? -6.406 -18.312 -15.805 1 96.62 111 ILE A CA 1
ATOM 889 C C . ILE A 1 111 ? -7.262 -17.109 -15.414 1 96.62 111 ILE A C 1
ATOM 891 O O . ILE A 1 111 ? -8.133 -17.219 -14.547 1 96.62 111 ILE A O 1
ATOM 895 N N . LYS A 1 112 ? -6.98 -15.922 -15.969 1 97.19 112 LYS A N 1
ATOM 896 C CA . LYS A 1 112 ? -7.691 -14.68 -15.688 1 97.19 112 LYS A CA 1
ATOM 897 C C . LYS A 1 112 ? -7.715 -14.391 -14.188 1 97.19 112 LYS A C 1
ATOM 899 O O . LYS A 1 112 ? -8.773 -14.133 -13.617 1 97.19 112 LYS A O 1
ATOM 904 N N . ALA A 1 113 ? -6.508 -14.562 -13.617 1 97.88 113 ALA A N 1
ATOM 905 C CA . ALA A 1 113 ? -6.383 -14.203 -12.211 1 97.88 113 ALA A CA 1
ATOM 906 C C . ALA A 1 113 ? -6.773 -12.742 -11.977 1 97.88 113 ALA A C 1
ATOM 908 O O . ALA A 1 113 ? -6.559 -11.891 -12.844 1 97.88 113 ALA A O 1
ATOM 909 N N . ASP A 1 114 ? -7.328 -12.461 -10.812 1 97.88 114 ASP A N 1
ATOM 910 C CA . ASP A 1 114 ? -7.668 -11.086 -10.469 1 97.88 114 ASP A CA 1
ATOM 911 C C . ASP A 1 114 ? -6.418 -10.281 -10.133 1 97.88 114 ASP A C 1
ATOM 913 O O . ASP A 1 114 ? -6.371 -9.07 -10.359 1 97.88 114 ASP A O 1
ATOM 917 N N . VAL A 1 115 ? -5.414 -11.023 -9.594 1 98.56 115 VAL A N 1
ATOM 918 C CA . VAL A 1 115 ? -4.191 -10.32 -9.219 1 98.56 115 VAL A CA 1
ATOM 919 C C . VAL A 1 115 ? -3.031 -11.312 -9.125 1 98.56 115 VAL A C 1
ATOM 921 O O . VAL A 1 115 ? -3.217 -12.461 -8.711 1 98.56 115 VAL A O 1
ATOM 924 N N . LEU A 1 116 ? -1.885 -10.898 -9.555 1 98.88 116 LEU A N 1
ATOM 925 C CA . LEU A 1 116 ? -0.595 -11.516 -9.266 1 98.88 116 LEU A CA 1
ATOM 926 C C . LEU A 1 116 ? 0.16 -10.711 -8.211 1 98.88 116 LEU A C 1
ATOM 928 O O . LEU A 1 116 ? 0.479 -9.539 -8.422 1 98.88 116 LEU A O 1
ATOM 932 N N . LEU A 1 117 ? 0.413 -11.336 -7.09 1 98.81 117 LEU A N 1
ATOM 933 C CA . LEU A 1 117 ? 1.082 -10.641 -5.992 1 98.81 11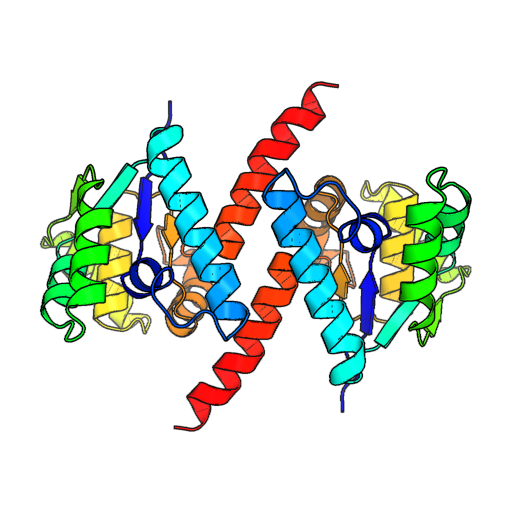7 LEU A CA 1
ATOM 934 C C . LEU A 1 117 ? 2.555 -11.031 -5.926 1 98.81 117 LEU A C 1
ATOM 936 O O . LEU A 1 117 ? 2.896 -12.211 -6.039 1 98.81 117 LEU A O 1
ATOM 940 N N . THR A 1 118 ? 3.406 -10.008 -5.793 1 98.75 118 THR A N 1
ATOM 941 C CA . THR A 1 118 ? 4.848 -10.211 -5.715 1 98.75 118 THR A CA 1
ATOM 942 C C . THR A 1 118 ? 5.488 -9.172 -4.797 1 98.75 118 THR A C 1
ATOM 944 O O . THR A 1 118 ? 4.961 -8.07 -4.637 1 98.75 118 THR A O 1
ATOM 947 N N . THR A 1 119 ? 6.566 -9.5 -4.137 1 98.25 119 THR A N 1
ATOM 948 C CA . THR A 1 119 ? 7.336 -8.547 -3.35 1 98.25 119 THR A CA 1
ATOM 949 C C . THR A 1 119 ? 8.594 -8.125 -4.098 1 98.25 119 THR A C 1
ATOM 951 O O . THR A 1 119 ? 9.43 -7.391 -3.557 1 98.25 119 THR A O 1
ATOM 954 N N . ASP A 1 120 ? 8.758 -8.641 -5.359 1 97.5 120 ASP A N 1
ATOM 955 C CA . ASP A 1 120 ? 9.906 -8.297 -6.191 1 97.5 120 ASP A CA 1
ATOM 956 C C . ASP A 1 120 ? 9.734 -6.918 -6.824 1 97.5 120 ASP A C 1
ATOM 958 O O . ASP A 1 120 ? 8.938 -6.746 -7.75 1 97.5 120 ASP A O 1
ATOM 962 N N . ASP A 1 121 ? 10.586 -6.008 -6.422 1 97.06 121 ASP A N 1
ATOM 963 C CA . ASP A 1 121 ? 10.477 -4.625 -6.875 1 97.06 121 ASP A CA 1
ATOM 964 C C . ASP A 1 121 ? 10.742 -4.52 -8.375 1 97.06 121 ASP A C 1
ATOM 966 O O . ASP A 1 121 ? 10.148 -3.676 -9.055 1 97.06 121 ASP A O 1
ATOM 970 N N . ARG A 1 122 ? 11.617 -5.352 -8.891 1 96.25 122 ARG A N 1
ATOM 971 C CA . ARG A 1 122 ? 11.922 -5.312 -10.312 1 96.25 122 ARG A CA 1
ATOM 972 C C . ARG A 1 122 ? 10.703 -5.723 -11.148 1 96.25 122 ARG A C 1
ATOM 974 O O . ARG A 1 122 ? 10.391 -5.082 -12.148 1 96.25 122 ARG A O 1
ATOM 981 N N . LEU A 1 123 ? 10.047 -6.734 -10.688 1 98 123 LEU A N 1
ATOM 982 C CA . LEU A 1 123 ? 8.844 -7.172 -11.383 1 98 123 LEU A CA 1
ATOM 983 C C . LEU A 1 123 ? 7.738 -6.121 -11.273 1 98 123 LEU A C 1
ATOM 985 O O . LEU A 1 123 ? 7.059 -5.82 -12.258 1 98 123 LEU A O 1
ATOM 989 N N . LEU A 1 124 ? 7.57 -5.551 -10.109 1 98.06 124 LEU A N 1
ATOM 990 C CA . LEU A 1 124 ? 6.559 -4.52 -9.906 1 98.06 124 LEU A CA 1
ATOM 991 C C . LEU A 1 124 ? 6.809 -3.324 -10.82 1 98.06 124 LEU A C 1
ATOM 993 O O . LEU A 1 124 ? 5.875 -2.805 -11.438 1 98.06 124 LEU A O 1
ATOM 997 N N . LYS A 1 125 ? 8.039 -2.943 -10.875 1 97 125 LYS A N 1
ATOM 998 C CA . LYS A 1 125 ? 8.414 -1.808 -11.711 1 97 125 LYS A CA 1
ATOM 999 C C . LYS A 1 125 ? 8.148 -2.105 -13.188 1 97 125 LYS A C 1
ATOM 1001 O O . LYS A 1 125 ? 7.582 -1.277 -13.906 1 97 125 LYS A O 1
ATOM 1006 N N . LYS A 1 126 ? 8.547 -3.225 -13.633 1 97.19 126 LYS A N 1
ATOM 1007 C CA . LYS A 1 126 ? 8.336 -3.629 -15.016 1 97.19 126 LYS A CA 1
ATOM 1008 C C . LYS A 1 126 ? 6.848 -3.688 -15.352 1 97.19 126 LYS A C 1
ATOM 1010 O O . LYS A 1 126 ? 6.43 -3.262 -16.422 1 97.19 126 LYS A O 1
ATOM 1015 N N . ALA A 1 127 ? 6.09 -4.242 -14.461 1 98.12 127 ALA A N 1
ATOM 1016 C CA . ALA A 1 127 ? 4.645 -4.32 -14.656 1 98.12 127 ALA A CA 1
ATOM 1017 C C . ALA A 1 127 ? 4.031 -2.926 -14.766 1 98.12 127 ALA A C 1
ATOM 1019 O O . ALA A 1 127 ? 3.18 -2.68 -15.617 1 98.12 127 ALA A O 1
ATOM 1020 N N . SER A 1 128 ? 4.477 -2.039 -13.875 1 96.81 128 SER A N 1
ATOM 1021 C CA . SER A 1 128 ? 3.977 -0.668 -13.891 1 96.81 128 SER A CA 1
ATOM 1022 C C . SER A 1 128 ? 4.309 0.032 -15.203 1 96.81 128 SER A C 1
ATOM 1024 O O . SER A 1 128 ? 3.48 0.763 -15.75 1 96.81 128 SER A O 1
ATOM 1026 N N . ASN A 1 129 ? 5.5 -0.231 -15.727 1 96.56 129 ASN A N 1
ATOM 1027 C CA . ASN A 1 129 ? 5.973 0.398 -16.953 1 96.56 129 ASN A CA 1
ATOM 1028 C C . ASN A 1 129 ? 5.273 -0.179 -18.188 1 96.56 129 ASN A C 1
ATOM 1030 O O . ASN A 1 129 ? 5.312 0.415 -19.266 1 96.56 129 ASN A O 1
ATOM 1034 N N . ASN A 1 130 ? 4.66 -1.334 -18.016 1 97.19 130 ASN A N 1
ATOM 1035 C CA . ASN A 1 130 ? 4.035 -2.018 -19.141 1 97.19 130 ASN A CA 1
ATOM 1036 C C . ASN A 1 130 ? 2.562 -2.309 -18.875 1 97.19 130 ASN A C 1
ATOM 1038 O O . ASN A 1 130 ? 2.035 -3.328 -19.328 1 97.19 130 ASN A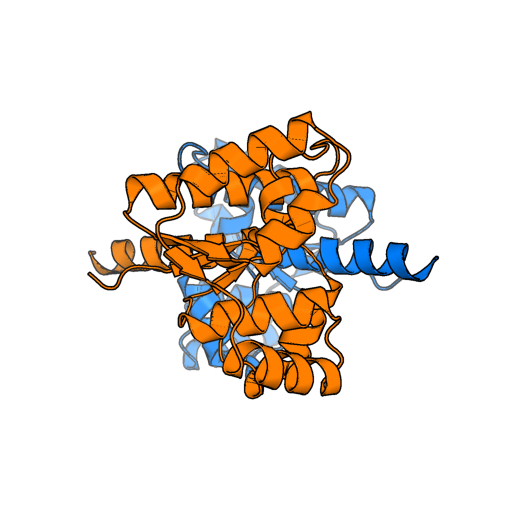 O 1
ATOM 1042 N N . GLN A 1 131 ? 1.927 -1.462 -18.109 1 94.31 131 GLN A N 1
ATOM 1043 C CA . GLN A 1 131 ? 0.574 -1.703 -17.625 1 94.31 131 GLN A CA 1
ATOM 1044 C C . GLN A 1 131 ? -0.387 -1.98 -18.766 1 94.31 131 GLN A C 1
ATOM 1046 O O . GLN A 1 131 ? -1.251 -2.855 -18.672 1 94.31 131 GLN A O 1
ATOM 1051 N N . ASP A 1 132 ? -0.222 -1.295 -19.891 1 94.19 132 ASP A N 1
ATOM 1052 C CA . ASP A 1 132 ? -1.122 -1.428 -21.031 1 94.19 132 ASP A CA 1
ATOM 1053 C C . ASP A 1 132 ? -0.937 -2.777 -21.719 1 94.19 132 ASP A C 1
ATOM 1055 O O . ASP A 1 132 ? -1.836 -3.252 -22.422 1 94.19 132 ASP A O 1
ATOM 1059 N N . GLY A 1 133 ? 0.151 -3.393 -21.531 1 95.38 133 GLY A N 1
ATOM 1060 C CA . GLY A 1 133 ? 0.461 -4.648 -22.203 1 95.38 133 GLY A CA 1
ATOM 1061 C C . GLY A 1 133 ? 0.16 -5.867 -21.359 1 95.38 133 GLY A C 1
ATOM 1062 O O . GLY A 1 133 ? 0.331 -7 -21.812 1 95.38 133 GLY A O 1
ATOM 1063 N N . LEU A 1 134 ? -0.258 -5.617 -20.172 1 98.12 134 LEU A N 1
ATOM 1064 C CA . LEU A 1 134 ? -0.537 -6.73 -19.266 1 98.12 134 LEU A CA 1
ATOM 1065 C C . LEU A 1 134 ? -2.037 -6.973 -19.156 1 98.12 134 LEU A C 1
ATOM 1067 O O . LEU A 1 134 ? -2.834 -6.039 -19.266 1 98.12 134 LEU A O 1
ATOM 1071 N N . ARG A 1 135 ? -2.439 -8.18 -18.938 1 98 135 ARG A N 1
ATOM 1072 C CA . ARG A 1 135 ? -3.842 -8.562 -18.828 1 98 135 ARG A CA 1
ATOM 1073 C C . ARG A 1 135 ? -4.18 -9.008 -17.422 1 98 135 ARG A C 1
ATOM 1075 O O . ARG A 1 135 ? -5.23 -9.617 -17.188 1 98 135 ARG A O 1
ATOM 1082 N N . VAL A 1 136 ? -3.197 -8.797 -16.547 1 98.62 136 VAL A N 1
ATOM 1083 C CA . VAL A 1 136 ? -3.396 -9.109 -15.141 1 98.62 136 VAL A CA 1
ATOM 1084 C C . VAL A 1 136 ? -2.846 -7.977 -14.281 1 98.62 136 VAL A C 1
ATOM 1086 O O . VAL A 1 136 ? -1.839 -7.355 -14.625 1 98.62 136 VAL A O 1
ATOM 1089 N N . LYS A 1 137 ? -3.525 -7.738 -13.148 1 98.25 137 LYS A N 1
ATOM 1090 C CA . LYS A 1 137 ? -3.008 -6.773 -12.18 1 98.25 137 LYS A CA 1
ATOM 1091 C C . LYS A 1 137 ? -1.831 -7.355 -11.398 1 98.25 137 LYS A C 1
ATOM 1093 O O . LYS A 1 137 ? -1.889 -8.5 -10.945 1 98.25 137 LYS A O 1
ATOM 1098 N N . VAL A 1 138 ? -0.763 -6.641 -11.383 1 98.75 138 VAL A N 1
ATOM 1099 C CA . VAL A 1 138 ? 0.399 -7.02 -10.578 1 98.75 138 VAL A CA 1
ATOM 1100 C C . VAL A 1 138 ? 0.568 -6.043 -9.422 1 98.75 138 VAL A C 1
ATOM 1102 O O . VAL A 1 138 ? 0.552 -4.824 -9.617 1 98.75 138 VAL A O 1
ATOM 1105 N N . SER A 1 139 ? 0.684 -6.551 -8.172 1 98.62 139 SER A N 1
ATOM 1106 C CA . SER A 1 139 ? 0.734 -5.66 -7.023 1 98.62 139 SER A CA 1
ATOM 1107 C C . SER A 1 139 ? 1.555 -6.266 -5.887 1 98.62 139 SER A C 1
ATOM 1109 O O . SER A 1 139 ? 1.785 -7.477 -5.859 1 98.62 139 SER A O 1
ATOM 1111 N N . ASN A 1 140 ? 2.047 -5.406 -5.043 1 98.81 140 ASN A N 1
ATOM 1112 C CA . ASN A 1 140 ? 2.578 -5.832 -3.756 1 98.81 140 ASN A CA 1
ATOM 1113 C C . ASN A 1 140 ? 1.467 -6.281 -2.811 1 98.81 140 ASN A C 1
ATOM 1115 O O . ASN A 1 140 ? 0.392 -5.676 -2.781 1 98.81 140 ASN A O 1
ATOM 1119 N N . PRO A 1 141 ? 1.699 -7.328 -2.047 1 98.69 141 PRO A N 1
ATOM 1120 C CA . PRO A 1 141 ? 0.61 -7.852 -1.219 1 98.69 141 PRO A CA 1
ATOM 1121 C C . PRO A 1 141 ? 0.082 -6.824 -0.221 1 98.69 141 PRO A C 1
ATOM 1123 O O . PRO A 1 141 ? -1.108 -6.824 0.102 1 98.69 141 PRO A O 1
ATOM 1126 N N . VAL A 1 142 ? 0.952 -5.957 0.325 1 98.56 142 VAL A N 1
ATOM 1127 C CA . VAL A 1 142 ? 0.516 -4.93 1.265 1 98.56 142 VAL A CA 1
ATOM 1128 C C . VAL A 1 142 ? -0.413 -3.943 0.559 1 98.56 142 VAL A C 1
ATOM 1130 O O . VAL A 1 142 ? -1.521 -3.678 1.031 1 98.56 142 VAL A O 1
ATOM 1133 N N . ASN A 1 143 ? 0.045 -3.436 -0.591 1 98.19 143 ASN A N 1
ATOM 1134 C CA . ASN A 1 143 ? -0.729 -2.469 -1.363 1 98.19 143 ASN A CA 1
ATOM 1135 C C . ASN A 1 143 ? -2.074 -3.047 -1.797 1 98.19 143 ASN A C 1
ATOM 1137 O O . ASN A 1 143 ? -3.1 -2.369 -1.714 1 98.19 143 ASN A O 1
ATOM 1141 N N . TRP A 1 144 ? -2.051 -4.273 -2.223 1 98.44 144 TRP A N 1
ATOM 1142 C CA . TRP A 1 144 ? -3.287 -4.898 -2.68 1 98.44 144 TRP A CA 1
ATOM 1143 C C . TRP A 1 144 ? -4.262 -5.09 -1.521 1 98.44 144 TRP A C 1
ATOM 1145 O O . TRP A 1 144 ? -5.461 -4.844 -1.661 1 98.44 144 TRP A O 1
ATOM 1155 N N . LEU A 1 145 ? -3.721 -5.574 -0.388 1 97.62 145 LEU A N 1
ATOM 1156 C CA . LEU A 1 145 ? -4.559 -5.781 0.788 1 97.62 145 LEU A CA 1
ATOM 1157 C C . LEU A 1 145 ? -5.223 -4.473 1.214 1 97.62 145 LEU A C 1
ATOM 1159 O O . LEU A 1 145 ? -6.398 -4.461 1.583 1 97.62 145 LEU A O 1
ATOM 1163 N N . MET A 1 146 ? -4.461 -3.371 1.144 1 97.38 146 MET A N 1
ATOM 1164 C CA . MET A 1 146 ? -5.012 -2.066 1.501 1 97.38 146 MET A CA 1
ATOM 1165 C C . MET A 1 146 ? -6.18 -1.701 0.593 1 97.38 146 MET A C 1
ATOM 1167 O O . MET A 1 146 ? -7.156 -1.1 1.044 1 97.38 146 MET A O 1
ATOM 1171 N N . THR A 1 147 ? -6.082 -2.049 -0.705 1 96.5 147 THR A N 1
ATOM 1172 C CA . THR A 1 147 ? -7.18 -1.782 -1.627 1 96.5 147 THR A CA 1
ATOM 1173 C C . THR A 1 147 ? -8.414 -2.602 -1.251 1 96.5 147 THR A C 1
ATOM 1175 O O . THR A 1 147 ? -9.547 -2.141 -1.417 1 96.5 147 THR A O 1
ATOM 1178 N N . ILE A 1 148 ? -8.203 -3.82 -0.762 1 95 148 ILE A N 1
ATOM 1179 C CA . ILE A 1 148 ? -9.297 -4.68 -0.333 1 95 148 ILE A CA 1
ATOM 1180 C C . ILE A 1 148 ? -9.992 -4.066 0.882 1 95 148 ILE A C 1
ATOM 1182 O O . ILE A 1 148 ? -11.219 -4.027 0.947 1 95 148 ILE A O 1
ATOM 1186 N N . PHE A 1 149 ? -9.164 -3.582 1.821 1 94.25 149 PHE A N 1
ATOM 1187 C CA . PHE A 1 149 ? -9.727 -2.932 2.998 1 94.25 149 PHE A CA 1
ATOM 1188 C C . PHE A 1 149 ? -10.586 -1.742 2.596 1 94.25 149 PHE A C 1
ATOM 1190 O O . PHE A 1 149 ? -11.664 -1.534 3.156 1 94.25 149 PHE A O 1
ATOM 1197 N N . GLN A 1 150 ? -10.078 -0.956 1.686 1 92.12 150 GLN A N 1
ATOM 1198 C CA . GLN A 1 150 ? -10.789 0.237 1.238 1 92.12 150 GLN A CA 1
ATOM 1199 C C . GLN A 1 150 ? -12.102 -0.129 0.562 1 92.12 150 GLN A C 1
ATOM 1201 O O . GLN A 1 150 ? -13.094 0.588 0.697 1 92.12 150 GLN A O 1
ATOM 1206 N N . GLN A 1 151 ? -12.086 -1.221 -0.185 1 90 151 GLN A N 1
ATOM 1207 C CA . GLN A 1 151 ? -13.289 -1.69 -0.855 1 90 151 GLN A CA 1
ATOM 1208 C C . GLN A 1 151 ? -14.312 -2.205 0.153 1 90 151 GLN A C 1
ATOM 1210 O O . GLN A 1 151 ? -15.523 -2.029 -0.036 1 90 151 GLN A O 1
ATOM 1215 N N . GLU A 1 152 ? -13.836 -2.793 1.238 1 85.75 152 GLU A N 1
ATOM 1216 C CA . GLU A 1 152 ? -14.711 -3.326 2.281 1 85.75 152 GLU A CA 1
ATOM 1217 C C . GLU A 1 152 ? -15.266 -2.209 3.162 1 85.75 152 GLU A C 1
ATOM 1219 O O . GLU A 1 152 ? -16.391 -2.311 3.67 1 85.75 152 GLU A O 1
ATOM 1224 N N . GLY A 1 153 ? -14.375 -1.195 3.588 1 71.75 153 GLY A N 1
ATOM 1225 C CA . GLY A 1 153 ? -14.812 -0.056 4.379 1 71.75 153 GLY A CA 1
ATOM 1226 C C . GLY A 1 153 ? -15.781 0.848 3.637 1 71.75 153 GLY A C 1
ATOM 1227 O O . GLY A 1 153 ? -16.641 1.48 4.25 1 71.75 153 GLY A O 1
ATOM 1228 N N . GLY A 1 154 ? -15.492 1.183 2.396 1 58.53 154 GLY A N 1
ATOM 1229 C CA . GLY A 1 154 ? -16.438 1.931 1.587 1 58.53 154 GLY A CA 1
ATOM 1230 C C . GLY A 1 154 ? -17.812 1.29 1.535 1 58.53 154 GLY A C 1
ATOM 1231 O O . GLY A 1 154 ? -18.812 1.973 1.309 1 58.53 154 GLY A O 1
ATOM 1232 N N . MET A 1 155 ? -17.891 0.009 1.68 1 51.97 155 MET A N 1
ATOM 1233 C CA . MET A 1 155 ? -19.172 -0.676 1.707 1 51.97 155 MET A CA 1
ATOM 1234 C C . MET A 1 155 ? -19.922 -0.376 3.002 1 51.97 155 MET A C 1
ATOM 1236 O O . MET A 1 155 ? -21.156 -0.377 3.025 1 51.97 155 MET A O 1
ATOM 1240 N N . THR A 1 156 ? -19.297 -0.118 4.125 1 45.62 156 THR A N 1
ATOM 1241 C CA . THR A 1 156 ? -19.953 0.194 5.387 1 45.62 156 THR A CA 1
ATOM 1242 C C . THR A 1 156 ? -20.359 1.664 5.438 1 45.62 156 THR A C 1
ATOM 1244 O O . THR A 1 156 ? -21.219 2.047 6.227 1 45.62 156 THR A O 1
ATOM 1247 N N . ASP A 1 157 ? -19.656 2.553 4.906 1 40.59 157 ASP A N 1
ATOM 1248 C CA . ASP A 1 157 ? -20.031 3.963 4.965 1 40.59 157 ASP A CA 1
ATOM 1249 C C . ASP A 1 157 ? -21.281 4.23 4.148 1 40.59 157 ASP A C 1
ATOM 1251 O O . ASP A 1 157 ? -21.922 5.277 4.301 1 40.59 157 ASP A O 1
ATOM 1255 N N . ASP A 1 158 ? -21.578 3.475 3.117 1 38.69 158 ASP A N 1
ATOM 1256 C CA . ASP A 1 158 ? -22.812 3.736 2.385 1 38.69 158 ASP A CA 1
ATOM 1257 C C . ASP A 1 158 ? -24.031 3.381 3.227 1 38.69 158 ASP A C 1
ATOM 1259 O O . ASP A 1 158 ? -25.172 3.473 2.754 1 38.69 158 ASP A O 1
ATOM 1263 N N . THR A 1 159 ? -23.828 2.645 4.238 1 32.66 159 THR A N 1
ATOM 1264 C CA . THR A 1 159 ? -25.094 2.33 4.891 1 32.66 159 THR A CA 1
ATOM 1265 C C . THR A 1 159 ? -25.516 3.467 5.816 1 32.66 159 THR A C 1
ATOM 1267 O O . THR A 1 159 ? -26.547 3.371 6.492 1 32.66 159 THR A O 1
ATOM 1270 N N . TYR A 1 160 ? -24.719 4.48 6.102 1 27.47 160 TYR A N 1
ATOM 1271 C CA . TYR A 1 160 ? -25.547 5.438 6.832 1 27.47 160 TYR A CA 1
ATOM 1272 C C . TYR A 1 160 ? -26.281 6.367 5.875 1 27.47 160 TYR A C 1
ATOM 1274 O O . TYR A 1 160 ? -25.781 6.684 4.797 1 27.47 160 TYR A O 1
ATOM 1282 N N . MET B 1 1 ? 20.453 18.375 1.31 1 41.69 1 MET B N 1
ATOM 1283 C CA . MET B 1 1 ? 19.75 17.109 1.211 1 41.69 1 MET B CA 1
ATOM 1284 C C . MET B 1 1 ? 18.25 17.328 1.114 1 41.69 1 MET B C 1
ATOM 1286 O O . MET B 1 1 ? 17.688 18.188 1.797 1 41.69 1 MET B O 1
ATOM 1290 N N . VAL B 1 2 ? 17.672 17.109 0.014 1 56.31 2 VAL B N 1
ATOM 1291 C CA . VAL B 1 2 ? 16.297 17.562 -0.197 1 56.31 2 VAL B CA 1
ATOM 1292 C C . VAL B 1 2 ? 15.406 17.031 0.922 1 56.31 2 VAL B C 1
ATOM 1294 O O . VAL B 1 2 ? 15.367 15.82 1.173 1 56.31 2 VAL B O 1
ATOM 1297 N N . GLU B 1 3 ? 15.008 17.984 1.866 1 81.5 3 GLU B N 1
ATOM 1298 C CA . GLU B 1 3 ? 14.258 17.719 3.088 1 81.5 3 GLU B CA 1
ATOM 1299 C C . GLU B 1 3 ? 12.844 17.234 2.773 1 81.5 3 GLU B C 1
ATOM 1301 O O . GLU B 1 3 ? 12.156 17.812 1.925 1 81.5 3 GLU B O 1
ATOM 1306 N N . CYS B 1 4 ? 12.484 15.938 3.08 1 93.88 4 CYS B N 1
ATOM 1307 C CA . CYS B 1 4 ? 11.141 15.391 2.896 1 93.88 4 CYS B CA 1
ATOM 1308 C C . CYS B 1 4 ? 10.148 16.031 3.854 1 93.88 4 CYS B C 1
ATOM 1310 O O . CYS B 1 4 ? 10.328 15.977 5.07 1 93.88 4 CYS B O 1
ATOM 1312 N N . LYS B 1 5 ? 9.164 16.766 3.318 1 97.12 5 LYS B N 1
ATOM 1313 C CA . LYS B 1 5 ? 8.117 17.422 4.102 1 97.12 5 LYS B CA 1
ATOM 1314 C C . LYS B 1 5 ? 6.84 16.578 4.113 1 97.12 5 LYS B C 1
ATOM 1316 O O . LYS B 1 5 ? 6.242 16.344 3.066 1 97.12 5 LYS B O 1
ATOM 1321 N N . ILE B 1 6 ? 6.414 16.297 5.32 1 98.31 6 ILE B N 1
ATOM 1322 C CA . ILE B 1 6 ? 5.285 15.375 5.449 1 98.31 6 ILE B CA 1
ATOM 1323 C C . ILE B 1 6 ? 4.145 16.062 6.191 1 98.31 6 ILE B C 1
ATOM 1325 O O . ILE B 1 6 ? 4.336 16.594 7.285 1 98.31 6 ILE B O 1
ATOM 1329 N N . TYR B 1 7 ? 2.982 16.141 5.566 1 98.62 7 TYR B N 1
ATOM 1330 C CA . TYR B 1 7 ? 1.742 16.609 6.172 1 98.62 7 TYR B CA 1
ATOM 1331 C C . TYR B 1 7 ? 0.854 15.445 6.574 1 98.62 7 TYR B C 1
ATOM 1333 O O . TYR B 1 7 ? 0.421 14.664 5.727 1 98.62 7 TYR B O 1
ATOM 1341 N N . LEU B 1 8 ? 0.621 15.242 7.906 1 98.44 8 LEU B N 1
ATOM 1342 C CA . LEU B 1 8 ? -0.275 14.203 8.398 1 98.44 8 LEU B CA 1
ATOM 1343 C C . LEU B 1 8 ? -1.633 14.781 8.773 1 98.44 8 LEU B C 1
ATOM 1345 O O . LEU B 1 8 ? -1.72 15.648 9.656 1 98.44 8 LEU B O 1
ATOM 1349 N N . ASP B 1 9 ? -2.643 14.297 8.086 1 97.38 9 ASP B N 1
ATOM 1350 C CA . ASP B 1 9 ? -3.998 14.656 8.492 1 97.38 9 ASP B CA 1
ATOM 1351 C C . ASP B 1 9 ? -4.312 14.125 9.891 1 97.38 9 ASP B C 1
ATOM 1353 O O . ASP B 1 9 ? -3.631 13.234 10.391 1 97.38 9 ASP B O 1
ATOM 1357 N N . VAL B 1 10 ? -5.363 14.688 10.477 1 97.5 10 VAL B N 1
ATOM 1358 C CA . VAL B 1 10 ? -5.648 14.383 11.875 1 97.5 10 VAL B CA 1
ATOM 1359 C C . VAL B 1 10 ? -6.012 12.906 12.016 1 97.5 10 VAL B C 1
ATOM 1361 O O . VAL B 1 10 ? -5.621 12.25 12.984 1 97.5 10 VAL B O 1
ATOM 1364 N N . CYS B 1 11 ? -6.73 12.352 11.031 1 97.25 11 CYS B N 1
ATOM 1365 C CA . CYS B 1 11 ? -7.074 10.93 11.102 1 97.25 11 CYS B CA 1
ATOM 1366 C C . CYS B 1 11 ? -5.82 10.062 11.086 1 97.25 11 CYS B C 1
ATOM 1368 O O . CYS B 1 11 ? -5.781 9.008 11.719 1 97.25 11 CYS B O 1
ATOM 1370 N N . CYS B 1 12 ? -4.871 10.539 10.398 1 97.38 12 CYS B N 1
ATOM 1371 C CA . CYS B 1 12 ? -3.584 9.844 10.375 1 97.38 12 CYS B CA 1
ATOM 1372 C C . CYS B 1 12 ? -2.869 9.969 11.711 1 97.38 12 CYS B C 1
ATOM 1374 O O . CYS B 1 12 ? -2.344 8.984 12.234 1 97.38 12 CYS B O 1
ATOM 1376 N N . LEU B 1 13 ? -2.83 11.148 12.273 1 97.94 13 LEU B N 1
ATOM 1377 C CA . LEU B 1 13 ? -2.197 11.398 13.562 1 97.94 13 LEU B CA 1
ATOM 1378 C C . LEU B 1 13 ? -2.861 10.578 14.664 1 97.94 13 LEU B C 1
ATOM 1380 O O . LEU B 1 13 ? -2.201 10.164 15.617 1 97.94 13 LEU B O 1
ATOM 1384 N N . ASN B 1 14 ? -4.125 10.266 14.5 1 97.19 14 ASN B N 1
ATOM 1385 C CA . ASN B 1 14 ? -4.91 9.531 15.492 1 97.19 14 ASN B CA 1
ATOM 1386 C C . ASN B 1 14 ? -4.664 8.031 15.398 1 97.19 14 ASN B C 1
ATOM 1388 O O . ASN B 1 14 ? -4.859 7.305 16.375 1 97.19 14 ASN B O 1
ATOM 1392 N N . ARG B 1 15 ? -4.191 7.621 14.312 1 97.81 15 ARG B N 1
ATOM 1393 C CA . ARG B 1 15 ? -4.27 6.215 13.945 1 97.81 15 ARG B CA 1
ATOM 1394 C C . ARG B 1 15 ? -3.463 5.348 14.906 1 97.81 15 ARG B C 1
ATOM 1396 O O . ARG B 1 15 ? -3.914 4.277 15.312 1 97.81 15 ARG B O 1
ATOM 1403 N N . PRO B 1 16 ? -2.275 5.844 15.43 1 97.75 16 PRO B N 1
ATOM 1404 C CA . PRO B 1 16 ? -1.489 5.055 16.391 1 97.75 16 PRO B CA 1
ATOM 1405 C C . PRO B 1 16 ? -2.217 4.836 17.703 1 97.75 16 PRO B C 1
ATOM 1407 O O . PRO B 1 16 ? -1.835 3.959 18.484 1 97.75 16 PRO B O 1
ATOM 1410 N N . PHE B 1 17 ? -3.273 5.617 17.906 1 97.62 17 PHE B N 1
ATOM 1411 C CA . PHE B 1 17 ? -3.924 5.574 19.203 1 97.62 17 PHE B CA 1
ATOM 1412 C C . PHE B 1 17 ? -5.34 5.023 19.094 1 97.62 17 PHE B C 1
ATOM 1414 O O . PHE B 1 17 ? -6.098 5.027 20.062 1 97.62 17 PHE B O 1
ATOM 1421 N N . ASP B 1 18 ? -5.73 4.625 17.906 1 96.94 18 ASP B N 1
ATOM 1422 C CA . ASP B 1 18 ? -7.02 3.977 17.688 1 96.94 18 ASP B CA 1
ATOM 1423 C C . ASP B 1 18 ? -7.004 2.541 18.203 1 96.94 18 ASP B C 1
ATOM 1425 O O . ASP B 1 18 ? -6.008 2.088 18.781 1 96.94 18 ASP B O 1
ATOM 1429 N N . ASP B 1 19 ? -8.211 1.961 18.156 1 96.44 19 ASP B N 1
ATOM 1430 C CA . ASP B 1 19 ? -8.352 0.56 18.531 1 96.44 19 ASP B CA 1
ATOM 1431 C C . ASP B 1 19 ? -7.754 -0.365 17.484 1 96.44 19 ASP B C 1
ATOM 1433 O O . ASP B 1 19 ? -8.305 -0.505 16.391 1 96.44 19 ASP B O 1
ATOM 1437 N N . TRP B 1 20 ? -6.625 -1.078 17.812 1 95 20 TRP B N 1
ATOM 1438 C CA . TRP B 1 20 ? -5.844 -1.857 16.859 1 95 20 TRP B CA 1
ATOM 1439 C C . TRP B 1 20 ? -6.414 -3.264 16.703 1 95 20 TRP B C 1
ATOM 1441 O O . TRP B 1 20 ? -5.777 -4.137 16.109 1 95 20 TRP B O 1
ATOM 1451 N N . SER B 1 21 ? -7.68 -3.465 17.203 1 95.5 21 SER B N 1
ATOM 1452 C CA . SER B 1 21 ? -8.312 -4.77 17.047 1 95.5 21 SER B CA 1
ATOM 1453 C C . SER B 1 21 ? -8.609 -5.07 15.586 1 95.5 21 SER B C 1
ATOM 1455 O O . SER B 1 21 ? -8.586 -6.227 15.164 1 95.5 21 SER B O 1
ATOM 1457 N N . GLN B 1 22 ? -8.922 -4.031 14.859 1 93.62 22 GLN B N 1
ATOM 1458 C CA . GLN B 1 22 ? -9.125 -4.184 13.422 1 93.62 22 GLN B CA 1
ATOM 1459 C C . GLN B 1 22 ? -7.805 -4.121 12.664 1 93.62 22 GLN B C 1
ATOM 1461 O O . GLN B 1 22 ? -7.02 -3.191 12.859 1 93.62 22 GLN B O 1
ATOM 1466 N N . GLU B 1 23 ? -7.609 -5.027 11.82 1 92.62 23 GLU B N 1
ATOM 1467 C CA . GLU B 1 23 ? -6.32 -5.23 11.164 1 92.62 23 GLU B CA 1
ATOM 1468 C C . GLU B 1 23 ? -5.902 -3.992 10.375 1 92.62 23 GLU B C 1
ATOM 1470 O O . GLU B 1 23 ? -4.746 -3.568 10.438 1 92.62 23 GLU B O 1
ATOM 1475 N N . ARG B 1 24 ? -6.836 -3.455 9.617 1 95.19 24 ARG B N 1
ATOM 1476 C CA . ARG B 1 24 ? -6.504 -2.271 8.828 1 95.19 24 ARG B CA 1
ATOM 1477 C C . ARG B 1 24 ? -5.98 -1.149 9.719 1 95.19 24 ARG B C 1
ATOM 1479 O O . ARG B 1 24 ? -4.988 -0.501 9.383 1 95.19 24 ARG B O 1
ATOM 1486 N N . ILE B 1 25 ? -6.625 -0.941 10.883 1 97.19 25 ILE B N 1
ATOM 1487 C CA . ILE B 1 25 ? -6.242 0.114 11.812 1 97.19 25 ILE B CA 1
ATOM 1488 C C . ILE B 1 25 ? -4.852 -0.175 12.375 1 97.19 25 ILE B C 1
ATOM 1490 O O . ILE B 1 25 ? -4.02 0.729 12.492 1 97.19 25 ILE B O 1
ATOM 1494 N N . ARG B 1 26 ? -4.625 -1.372 12.633 1 96.12 26 ARG B N 1
ATOM 1495 C CA . ARG B 1 26 ? -3.334 -1.782 13.18 1 96.12 26 ARG B CA 1
ATOM 1496 C C . ARG B 1 26 ? -2.207 -1.512 12.195 1 96.12 26 ARG B C 1
ATOM 1498 O O . ARG B 1 26 ? -1.185 -0.926 12.555 1 96.12 26 ARG B O 1
ATOM 1505 N N . ILE B 1 27 ? -2.373 -1.907 10.891 1 96.31 27 ILE B N 1
ATOM 1506 C CA . ILE B 1 27 ? -1.341 -1.745 9.875 1 96.31 27 ILE B CA 1
ATOM 1507 C C . ILE B 1 27 ? -1.104 -0.259 9.617 1 96.31 27 ILE B C 1
ATOM 1509 O O . ILE B 1 27 ? 0.042 0.185 9.516 1 96.31 27 ILE B O 1
ATOM 1513 N N . GLU B 1 28 ? -2.152 0.47 9.609 1 98.06 28 GLU B N 1
ATOM 1514 C CA . GLU B 1 28 ? -2.027 1.909 9.398 1 98.06 28 GLU B CA 1
ATOM 1515 C C . GLU B 1 28 ? -1.342 2.582 10.586 1 98.06 28 GLU B C 1
ATOM 1517 O O . GLU B 1 28 ? -0.49 3.455 10.406 1 98.06 28 GLU B O 1
ATOM 1522 N N . GLY B 1 29 ? -1.745 2.207 11.781 1 98 29 GLY B N 1
ATOM 1523 C CA . GLY B 1 29 ? -1.103 2.748 12.961 1 98 29 GLY B CA 1
ATOM 1524 C C . GLY B 1 29 ? 0.391 2.488 13.008 1 98 29 GLY B C 1
ATOM 1525 O O . GLY B 1 29 ? 1.178 3.393 13.289 1 98 29 GLY B O 1
ATOM 1526 N N . GLU B 1 30 ? 0.774 1.29 12.648 1 96.56 30 GLU B N 1
ATOM 1527 C CA . GLU B 1 30 ? 2.186 0.918 12.602 1 96.56 30 GLU B CA 1
ATOM 1528 C C . GLU B 1 30 ? 2.934 1.729 11.547 1 96.56 30 GLU B C 1
ATOM 1530 O O . GLU B 1 30 ? 4.07 2.146 11.773 1 96.56 30 GLU B O 1
ATOM 1535 N N . ALA B 1 31 ? 2.307 1.892 10.43 1 98.12 31 ALA B N 1
ATOM 1536 C CA . ALA B 1 31 ? 2.926 2.676 9.367 1 98.12 31 ALA B CA 1
ATOM 1537 C C . ALA B 1 31 ? 3.182 4.109 9.82 1 98.12 31 ALA B C 1
ATOM 1539 O O . ALA B 1 31 ? 4.258 4.664 9.578 1 98.12 31 ALA B O 1
ATOM 1540 N N . VAL B 1 32 ? 2.227 4.723 10.5 1 98.25 32 VAL B N 1
ATOM 1541 C CA . VAL B 1 32 ? 2.371 6.094 10.977 1 98.25 32 VAL B CA 1
ATOM 1542 C C . VAL B 1 32 ? 3.512 6.172 11.984 1 98.25 32 VAL B C 1
ATOM 1544 O O . VAL B 1 32 ? 4.344 7.082 11.922 1 98.25 32 VAL B O 1
ATOM 1547 N N . LEU B 1 33 ? 3.562 5.191 12.859 1 97.38 33 LEU B N 1
ATOM 1548 C CA . LEU B 1 33 ? 4.641 5.172 13.844 1 97.38 33 LEU B CA 1
ATOM 1549 C C . LEU B 1 33 ? 6 5.066 13.164 1 97.38 33 LEU B C 1
ATOM 1551 O O . LEU B 1 33 ? 6.961 5.715 13.578 1 97.38 33 LEU B O 1
ATOM 1555 N N . ASN B 1 34 ? 6.09 4.207 12.18 1 96.69 34 ASN B N 1
ATOM 1556 C CA . ASN B 1 34 ? 7.324 4.082 11.414 1 96.69 34 ASN B CA 1
ATOM 1557 C C . ASN B 1 34 ? 7.715 5.402 10.758 1 96.69 34 ASN B C 1
ATOM 1559 O O . ASN B 1 34 ? 8.875 5.816 10.828 1 96.69 34 ASN B O 1
ATOM 1563 N N . ILE B 1 35 ? 6.793 6.074 10.164 1 97.06 35 ILE B N 1
ATOM 1564 C CA . ILE B 1 35 ? 7.027 7.348 9.5 1 97.06 35 ILE B CA 1
ATOM 1565 C C . ILE B 1 35 ? 7.496 8.391 10.508 1 97.06 35 ILE B C 1
ATOM 1567 O O . ILE B 1 35 ? 8.445 9.125 10.258 1 97.06 35 ILE B O 1
ATOM 1571 N N . LEU B 1 36 ? 6.855 8.422 11.695 1 96.81 36 LEU B N 1
ATOM 1572 C CA . LEU B 1 36 ? 7.254 9.344 12.75 1 96.81 36 LEU B CA 1
ATOM 1573 C C . LEU B 1 36 ? 8.688 9.062 13.203 1 96.81 36 LEU B C 1
ATOM 1575 O O . LEU B 1 36 ? 9.453 9.992 13.461 1 96.81 36 LEU B O 1
ATOM 1579 N N . HIS B 1 37 ? 8.984 7.824 13.273 1 95.19 37 HIS B N 1
ATOM 1580 C CA . HIS B 1 37 ? 10.352 7.449 13.617 1 95.19 37 HIS B CA 1
ATOM 1581 C C . HIS B 1 37 ? 11.336 7.965 12.578 1 95.19 37 HIS B C 1
ATOM 1583 O O . HIS B 1 37 ? 12.414 8.461 12.93 1 95.19 37 HIS B O 1
ATOM 1589 N N . ARG B 1 38 ? 10.969 7.859 11.352 1 92.88 38 ARG B N 1
ATOM 1590 C CA . ARG B 1 38 ? 11.836 8.312 10.273 1 92.88 38 ARG B CA 1
ATOM 1591 C C . ARG B 1 38 ? 11.984 9.836 10.289 1 92.88 38 ARG B C 1
ATOM 1593 O O . ARG B 1 38 ? 13.039 10.367 9.953 1 92.88 38 ARG B O 1
ATOM 1600 N N . ILE B 1 39 ? 10.914 10.547 10.609 1 93.81 39 ILE B N 1
ATOM 1601 C CA . ILE B 1 39 ? 10.977 12 10.75 1 93.81 39 ILE B CA 1
ATOM 1602 C C . ILE B 1 39 ? 12.078 12.383 11.734 1 93.81 39 ILE B C 1
ATOM 1604 O O . ILE B 1 39 ? 12.891 13.266 11.453 1 93.81 39 ILE B O 1
ATOM 1608 N N . ASN B 1 40 ? 12.133 11.688 12.75 1 89.38 40 ASN B N 1
ATOM 1609 C CA . ASN B 1 40 ? 13.141 11.953 13.766 1 89.38 40 ASN B CA 1
ATOM 1610 C C . ASN B 1 40 ? 14.523 11.492 13.32 1 89.38 40 ASN B C 1
ATOM 1612 O O . ASN B 1 40 ? 15.492 12.242 13.422 1 89.38 40 ASN B O 1
ATOM 1616 N N . ALA B 1 41 ? 14.648 10.32 12.734 1 90.69 41 ALA B N 1
ATOM 1617 C CA . ALA B 1 41 ? 15.922 9.656 12.453 1 90.69 41 ALA B CA 1
ATOM 1618 C C . ALA B 1 41 ? 16.547 10.188 11.172 1 90.69 41 ALA B C 1
ATOM 1620 O O . ALA B 1 41 ? 17.781 10.242 11.039 1 90.69 41 ALA B O 1
ATOM 1621 N N . GLN B 1 42 ? 15.742 10.492 10.195 1 89.38 42 GLN B N 1
ATOM 1622 C CA . GLN B 1 42 ? 16.25 10.828 8.867 1 89.38 42 GLN B CA 1
ATOM 1623 C C . GLN B 1 42 ? 16.172 12.328 8.609 1 89.38 42 GLN B C 1
ATOM 1625 O O . GLN B 1 42 ? 16.547 12.797 7.535 1 89.38 42 GLN B O 1
ATOM 1630 N N . GLY B 1 43 ? 15.633 13.094 9.523 1 89.44 43 GLY B N 1
ATOM 1631 C CA . GLY B 1 43 ? 15.57 14.539 9.398 1 89.44 43 GLY B CA 1
ATOM 1632 C C . GLY B 1 43 ? 14.453 15.008 8.492 1 89.44 43 GLY B C 1
ATOM 1633 O O . GLY B 1 43 ? 14.57 16.047 7.836 1 89.44 43 GLY B O 1
ATOM 1634 N N . TRP B 1 44 ? 13.391 14.172 8.289 1 94.62 44 TRP B N 1
ATOM 1635 C CA . TRP B 1 44 ? 12.203 14.625 7.582 1 94.62 44 TRP B CA 1
ATOM 1636 C C . TRP B 1 44 ? 11.477 15.711 8.367 1 94.62 44 TRP B C 1
ATOM 1638 O O . TRP B 1 44 ? 11.68 15.844 9.578 1 94.62 44 TRP B O 1
ATOM 1648 N N . GLN B 1 45 ? 10.727 16.516 7.711 1 96.31 45 GLN B N 1
ATOM 1649 C CA . GLN B 1 45 ? 10 17.594 8.359 1 96.31 45 GLN B CA 1
ATOM 1650 C C . GLN B 1 45 ? 8.523 17.25 8.516 1 96.31 45 GLN B C 1
ATOM 1652 O O . GLN B 1 45 ? 7.859 16.891 7.547 1 96.31 45 GLN B O 1
ATOM 1657 N N . LEU B 1 46 ? 8.094 17.344 9.727 1 97.62 46 LEU B N 1
ATOM 1658 C CA . LEU B 1 46 ? 6.66 17.266 10 1 97.62 46 LEU B CA 1
ATOM 1659 C C . LEU B 1 46 ? 6.016 18.641 9.953 1 97.62 46 LEU B C 1
ATOM 1661 O O . LEU B 1 46 ? 6.559 19.609 10.5 1 97.62 46 LEU B O 1
ATOM 1665 N N . ILE B 1 47 ? 4.855 18.719 9.297 1 97.44 47 ILE B N 1
ATOM 1666 C CA . ILE B 1 47 ? 4.184 20 9.117 1 97.44 47 ILE B CA 1
ATOM 1667 C C . ILE B 1 47 ? 2.994 20.094 10.07 1 97.44 47 ILE B C 1
ATOM 1669 O O . ILE B 1 47 ? 2.178 19.172 10.148 1 97.44 47 ILE B O 1
ATOM 1673 N N . MET B 1 48 ? 2.973 21.125 10.836 1 96.88 48 MET B N 1
ATOM 1674 C CA . MET B 1 48 ? 1.779 21.547 11.562 1 96.88 48 MET B CA 1
ATOM 1675 C C . MET B 1 48 ? 1.045 22.656 10.812 1 96.88 48 MET B C 1
ATOM 1677 O O . MET B 1 48 ? 1.659 23.422 10.062 1 96.88 48 MET B O 1
ATOM 1681 N N . SER B 1 49 ? -0.299 22.672 10.906 1 97.81 49 SER B N 1
ATOM 1682 C CA . SER B 1 49 ? -1.063 23.719 10.242 1 97.81 49 SER B CA 1
ATOM 1683 C C . SER B 1 49 ? -2.178 24.25 11.141 1 97.81 49 SER B C 1
ATOM 1685 O O . SER B 1 49 ? -2.588 23.578 12.086 1 97.81 49 SER B O 1
ATOM 1687 N N . GLU B 1 50 ? -2.6 25.422 10.812 1 97.88 50 GLU B N 1
ATOM 1688 C CA . GLU B 1 50 ? -3.764 25.969 11.492 1 97.88 50 GLU B CA 1
ATOM 1689 C C . GLU B 1 50 ? -4.996 25.094 11.297 1 97.88 50 GLU B C 1
ATOM 1691 O O . GLU B 1 50 ? -5.855 25.016 12.172 1 97.88 50 GLU B O 1
ATOM 1696 N N . THR B 1 51 ? -5.133 24.484 10.172 1 97.5 51 THR B N 1
ATOM 1697 C CA . THR B 1 51 ? -6.219 23.547 9.906 1 97.5 51 THR B CA 1
ATOM 1698 C C . THR B 1 51 ? -6.211 22.406 10.914 1 97.5 51 THR B C 1
ATOM 1700 O O . THR B 1 51 ? -7.25 22.078 11.492 1 97.5 51 THR B O 1
ATOM 1703 N N . ILE B 1 52 ? -5.035 21.828 11.148 1 98.12 52 ILE B N 1
ATOM 1704 C CA . ILE B 1 52 ? -4.879 20.75 12.117 1 98.12 52 ILE B CA 1
ATOM 1705 C C . ILE B 1 52 ? -5.246 21.266 13.516 1 98.12 52 ILE B C 1
ATOM 1707 O O . ILE B 1 52 ? -6.008 20.609 14.234 1 98.12 52 ILE B O 1
ATOM 1711 N N . ALA B 1 53 ? -4.762 22.453 13.844 1 97.31 53 ALA B N 1
ATOM 1712 C CA . ALA B 1 53 ? -5.035 23.047 15.156 1 97.31 53 ALA B CA 1
ATOM 1713 C C . ALA B 1 53 ? -6.539 23.203 15.375 1 97.31 53 ALA B C 1
ATOM 1715 O O . ALA B 1 53 ? -7.043 22.906 16.469 1 97.31 53 ALA B O 1
ATOM 1716 N N . ALA B 1 54 ? -7.18 23.656 14.352 1 96.62 54 ALA B N 1
ATOM 1717 C CA . ALA B 1 54 ? -8.625 23.859 14.453 1 96.62 54 ALA B CA 1
ATOM 1718 C C . ALA B 1 54 ? -9.352 22.547 14.703 1 96.62 54 ALA B C 1
ATOM 1720 O O . ALA B 1 54 ? -10.297 22.5 15.5 1 96.62 54 ALA B O 1
ATOM 1721 N N . GLU B 1 55 ? -8.945 21.531 14.039 1 96.5 55 GLU B N 1
ATOM 1722 C CA . GLU B 1 55 ? -9.562 20.219 14.234 1 96.5 55 GLU B CA 1
ATOM 1723 C C . GLU B 1 55 ? -9.297 19.688 15.641 1 96.5 55 GLU B C 1
ATOM 1725 O O . GLU B 1 55 ? -10.172 19.078 16.25 1 96.5 55 GLU B O 1
ATOM 1730 N N . LEU B 1 56 ? -8.094 19.938 16.141 1 96.69 56 LEU B N 1
ATOM 1731 C CA . LEU B 1 56 ? -7.719 19.438 17.469 1 96.69 56 LEU B CA 1
ATOM 1732 C C . LEU B 1 56 ? -8.516 20.125 18.562 1 96.69 56 LEU B C 1
ATOM 1734 O O . LEU B 1 56 ? -8.805 19.531 19.594 1 96.69 56 LEU B O 1
ATOM 1738 N N . GLU B 1 57 ? -8.906 21.328 18.297 1 95.31 57 GLU B N 1
ATOM 1739 C CA . GLU B 1 57 ? -9.703 22.062 19.266 1 95.31 57 GLU B CA 1
ATOM 1740 C C . GLU B 1 57 ? -11.07 21.422 19.469 1 95.31 57 GLU B C 1
ATOM 1742 O O . GLU B 1 57 ? -11.688 21.578 20.531 1 95.31 57 GLU B O 1
ATOM 1747 N N . LYS B 1 58 ? -11.453 20.641 18.5 1 94.44 58 LYS B N 1
ATOM 1748 C CA . LYS B 1 58 ? -12.781 20.016 18.547 1 94.44 58 LYS B CA 1
ATOM 1749 C C . LYS B 1 58 ? -12.711 18.594 19.094 1 94.44 58 LYS B C 1
ATOM 1751 O O . LYS B 1 58 ? -13.742 17.953 19.281 1 94.44 58 LYS B O 1
ATOM 1756 N N . MET B 1 59 ? -11.562 18.156 19.344 1 94.12 59 MET B N 1
ATOM 1757 C CA . MET B 1 59 ? -11.406 16.766 19.781 1 94.12 59 MET B CA 1
ATOM 1758 C C . MET B 1 59 ? -11.859 16.609 21.234 1 94.12 59 MET B C 1
ATOM 1760 O O . MET B 1 59 ? -11.508 17.422 22.094 1 94.12 59 MET B O 1
ATOM 1764 N N . SER B 1 60 ? -12.68 15.578 21.531 1 94 60 SER B N 1
ATOM 1765 C CA . SER B 1 60 ? -13.234 15.352 22.859 1 94 60 SER B CA 1
ATOM 1766 C C . SER B 1 60 ? -12.391 14.359 23.656 1 94 60 SER B C 1
ATOM 1768 O O . SER B 1 60 ? -12.367 14.391 24.875 1 94 60 SER B O 1
ATOM 1770 N N . ASP B 1 61 ? -11.734 13.445 22.984 1 95.38 61 ASP B N 1
ATOM 1771 C CA . ASP B 1 61 ? -10.859 12.477 23.641 1 95.38 61 ASP B CA 1
ATOM 1772 C C . ASP B 1 61 ? -9.547 13.125 24.078 1 95.38 61 ASP B C 1
ATOM 1774 O O . ASP B 1 61 ? -8.617 13.266 23.266 1 95.38 61 ASP B O 1
ATOM 1778 N N . LEU B 1 62 ? -9.445 13.367 25.328 1 94.44 62 LEU B N 1
ATOM 1779 C CA . LEU B 1 62 ? -8.344 14.172 25.859 1 94.44 62 LEU B CA 1
ATOM 1780 C C . LEU B 1 62 ? -7.027 13.398 25.797 1 94.44 62 LEU B C 1
ATOM 1782 O O . LEU B 1 62 ? -5.965 13.992 25.594 1 94.44 62 LEU B O 1
ATOM 1786 N N . GLU B 1 63 ? -7.121 12.117 26.031 1 95.44 63 GLU B N 1
ATOM 1787 C CA . GLU B 1 63 ? -5.91 11.305 25.938 1 95.44 63 GLU B CA 1
ATOM 1788 C C . GLU B 1 63 ? -5.336 11.32 24.531 1 95.44 63 GLU B C 1
ATOM 1790 O O . GLU B 1 63 ? -4.137 11.523 24.344 1 95.44 63 GLU B O 1
ATOM 1795 N N . LYS B 1 64 ? -6.129 11.117 23.547 1 95.5 64 LYS B N 1
ATOM 1796 C CA . LYS B 1 64 ? -5.691 11.172 22.156 1 95.5 64 LYS B CA 1
ATOM 1797 C C . LYS B 1 64 ? -5.176 12.57 21.797 1 95.5 64 LYS B C 1
ATOM 1799 O O . LYS B 1 64 ? -4.172 12.703 21.094 1 95.5 64 LYS B O 1
ATOM 1804 N N . LEU B 1 65 ? -5.914 13.547 22.297 1 97 65 LEU B N 1
ATOM 1805 C CA . LEU B 1 65 ? -5.512 14.93 22.047 1 97 65 LEU B CA 1
ATOM 1806 C C . LEU B 1 65 ? -4.094 15.18 22.547 1 97 65 LEU B C 1
ATOM 1808 O O . LEU B 1 65 ? -3.266 15.727 21.812 1 97 65 LEU B O 1
ATOM 1812 N N . GLU B 1 66 ? -3.797 14.789 23.719 1 96.94 66 GLU B N 1
ATOM 1813 C CA . GLU B 1 66 ? -2.475 15.008 24.312 1 96.94 66 GLU B CA 1
ATOM 1814 C C . GLU B 1 66 ? -1.401 14.25 23.531 1 96.94 66 GLU B C 1
ATOM 1816 O O . GLU B 1 66 ? -0.307 14.766 23.297 1 96.94 66 GLU B O 1
ATOM 1821 N N . ASN B 1 67 ? -1.713 13.031 23.156 1 97.19 67 ASN B N 1
ATOM 1822 C CA . ASN B 1 67 ? -0.778 12.227 22.375 1 97.19 67 ASN B CA 1
ATOM 1823 C C . ASN B 1 67 ? -0.458 12.891 21.047 1 97.19 67 ASN B C 1
ATOM 1825 O O . ASN B 1 67 ? 0.704 12.953 20.641 1 97.19 67 ASN B O 1
ATOM 1829 N N . ILE B 1 68 ? -1.467 13.398 20.375 1 97.69 68 ILE B N 1
ATOM 1830 C CA . ILE B 1 68 ? -1.286 14.047 19.078 1 97.69 68 ILE B CA 1
ATOM 1831 C C . ILE B 1 68 ? -0.459 15.32 19.25 1 97.69 68 ILE B C 1
ATOM 1833 O O . ILE B 1 68 ? 0.423 15.602 18.438 1 97.69 68 ILE B O 1
ATOM 1837 N N . ARG B 1 69 ? -0.732 16.062 20.312 1 96.81 69 ARG B N 1
ATOM 1838 C CA . ARG B 1 69 ? 0.038 17.266 20.578 1 96.81 69 ARG B CA 1
ATOM 1839 C C . ARG B 1 69 ? 1.515 16.938 20.781 1 96.81 69 ARG B C 1
ATOM 1841 O O . ARG B 1 69 ? 2.387 17.688 20.328 1 96.81 69 ARG B O 1
ATOM 1848 N N . GLU B 1 70 ? 1.761 15.859 21.422 1 96.56 70 GLU B N 1
ATOM 1849 C CA . GLU B 1 70 ? 3.141 15.43 21.625 1 96.56 70 GLU B CA 1
ATOM 1850 C C . GLU B 1 70 ? 3.82 15.133 20.281 1 96.56 70 GLU B C 1
ATOM 1852 O O . GLU B 1 70 ? 4.984 15.484 20.094 1 96.56 70 GLU B O 1
ATOM 1857 N N . ILE B 1 71 ? 3.111 14.492 19.406 1 97.06 71 ILE B N 1
ATOM 1858 C CA . ILE B 1 71 ? 3.641 14.219 18.078 1 97.06 71 ILE B CA 1
ATOM 1859 C C . ILE B 1 71 ? 3.934 15.539 17.359 1 97.06 71 ILE B C 1
ATOM 1861 O O . ILE B 1 71 ? 5.012 15.711 16.781 1 97.06 71 ILE B O 1
ATOM 1865 N N . LEU B 1 72 ? 2.98 16.469 17.453 1 97.06 72 LEU B N 1
ATOM 1866 C CA . LEU B 1 72 ? 3.057 17.719 16.688 1 97.06 72 LEU B CA 1
ATOM 1867 C C . LEU B 1 72 ? 4.141 18.625 17.234 1 97.06 72 LEU B C 1
ATOM 1869 O O . LEU B 1 72 ? 4.551 19.578 16.578 1 97.06 72 LEU B O 1
ATOM 1873 N N . ASN B 1 73 ? 4.617 18.312 18.438 1 94.88 73 ASN B N 1
ATOM 1874 C CA . ASN B 1 73 ? 5.77 19.031 18.984 1 94.88 73 ASN B CA 1
ATOM 1875 C C . ASN B 1 73 ? 7.02 18.797 18.141 1 94.88 73 ASN B C 1
ATOM 1877 O O . ASN B 1 73 ? 7.977 19.562 18.219 1 94.88 73 ASN B O 1
ATOM 1881 N N . LEU B 1 74 ? 6.984 17.766 17.344 1 93.56 74 LEU B N 1
ATOM 1882 C CA . LEU B 1 74 ? 8.102 17.453 16.453 1 93.56 74 LEU B CA 1
ATOM 1883 C C . LEU B 1 74 ? 8.07 18.328 15.219 1 93.56 74 LEU B C 1
ATOM 1885 O O . LEU B 1 74 ? 9.047 18.391 14.469 1 93.56 74 LEU B O 1
ATOM 1889 N N . ALA B 1 75 ? 6.941 19 14.984 1 95.5 75 ALA B N 1
ATOM 1890 C CA . ALA B 1 75 ? 6.781 19.781 13.758 1 95.5 75 ALA B CA 1
ATOM 1891 C C . ALA B 1 75 ? 7.793 20.922 13.688 1 95.5 75 ALA B C 1
ATOM 1893 O O . ALA B 1 75 ? 8.031 21.609 14.688 1 95.5 75 ALA B O 1
ATOM 1894 N N . THR B 1 76 ? 8.312 21.078 12.5 1 92.19 76 THR B N 1
ATOM 1895 C CA . THR B 1 76 ? 9.336 22.109 12.32 1 92.19 76 THR B CA 1
ATOM 1896 C C . THR B 1 76 ? 8.758 23.312 11.586 1 92.19 76 THR B C 1
ATOM 1898 O O . THR B 1 76 ? 9.406 24.359 11.5 1 92.19 76 THR B O 1
ATOM 1901 N N . THR B 1 77 ? 7.652 23.125 10.984 1 94.06 77 THR B N 1
ATOM 1902 C CA . THR B 1 77 ? 6.988 24.172 10.219 1 94.06 77 THR B CA 1
ATOM 1903 C C . THR B 1 77 ? 5.508 24.266 10.586 1 94.06 77 THR B C 1
ATOM 1905 O O . THR B 1 77 ? 4.848 23.234 10.758 1 94.06 77 THR B O 1
ATOM 1908 N N . VAL B 1 78 ? 5.043 25.469 10.727 1 96.12 78 VAL B N 1
ATOM 1909 C CA . VAL B 1 78 ? 3.623 25.719 10.969 1 96.12 78 VAL B CA 1
ATOM 1910 C C . VAL B 1 78 ? 3.039 26.531 9.82 1 96.12 78 VAL B C 1
ATOM 1912 O O . VAL B 1 78 ? 3.553 27.594 9.484 1 96.12 78 VAL B O 1
ATOM 1915 N N . VAL B 1 79 ? 2.031 26.016 9.266 1 97.94 79 VAL B N 1
ATOM 1916 C CA . VAL B 1 79 ? 1.364 26.688 8.156 1 97.94 79 VAL B CA 1
ATOM 1917 C C . VAL B 1 79 ? 0.139 27.438 8.672 1 97.94 79 VAL B C 1
ATOM 1919 O O . VAL B 1 79 ? -0.803 26.828 9.188 1 97.94 79 VAL B O 1
ATOM 1922 N N . GLU B 1 80 ? 0.158 28.672 8.492 1 97.88 80 GLU B N 1
ATOM 1923 C CA . GLU B 1 80 ? -0.993 29.5 8.844 1 97.88 80 GLU B CA 1
ATOM 1924 C C . GLU B 1 80 ? -1.885 29.75 7.629 1 97.88 80 GLU B C 1
ATOM 1926 O O . GLU B 1 80 ? -1.39 29.969 6.52 1 97.88 80 GLU B O 1
ATOM 1931 N N . ILE B 1 81 ? -3.152 29.766 7.883 1 97.56 81 ILE B N 1
ATOM 1932 C CA . ILE B 1 81 ? -4.094 29.984 6.793 1 97.56 81 ILE B CA 1
ATOM 1933 C C . ILE B 1 81 ? -4.02 31.438 6.32 1 97.56 81 ILE B C 1
ATOM 1935 O O . ILE B 1 81 ? -4.215 32.375 7.109 1 97.56 81 ILE B O 1
ATOM 1939 N N . ASP B 1 82 ? -3.715 31.641 5.102 1 98.12 82 ASP B N 1
ATOM 1940 C CA . ASP B 1 82 ? -3.689 32.969 4.488 1 98.12 82 ASP B CA 1
ATOM 1941 C C . ASP B 1 82 ? -4.688 33.062 3.336 1 98.12 82 ASP B C 1
ATOM 1943 O O . ASP B 1 82 ? -5.5 32.156 3.139 1 98.12 82 ASP B O 1
ATOM 1947 N N . ASP B 1 83 ? -4.613 34.188 2.609 1 98.06 83 ASP B N 1
ATOM 1948 C CA . ASP B 1 83 ? -5.57 34.406 1.531 1 98.06 83 ASP B CA 1
ATOM 1949 C C . ASP B 1 83 ? -5.398 33.375 0.422 1 98.06 83 ASP B C 1
ATOM 1951 O O . ASP B 1 83 ? -6.379 32.906 -0.166 1 98.06 83 ASP B O 1
ATOM 1955 N N . ALA B 1 84 ? -4.207 33.062 0.176 1 98.25 84 ALA B N 1
ATOM 1956 C CA . ALA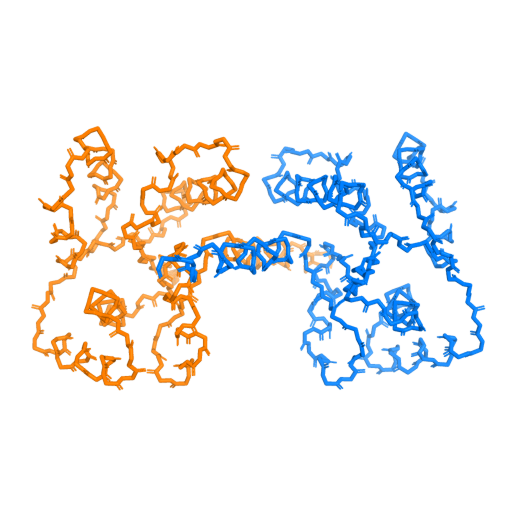 B 1 84 ? -3.928 32.094 -0.88 1 98.25 84 ALA B CA 1
ATOM 1957 C C . ALA B 1 84 ? -4.523 30.719 -0.545 1 98.25 84 ALA B C 1
ATOM 1959 O O . ALA B 1 84 ? -5.113 30.062 -1.407 1 98.25 84 ALA B O 1
ATOM 1960 N N . ILE B 1 85 ? -4.34 30.266 0.728 1 98.56 85 ILE B N 1
ATOM 1961 C CA . ILE B 1 85 ? -4.891 28.984 1.173 1 98.56 85 ILE B CA 1
ATOM 1962 C C . ILE B 1 85 ? -6.418 29.047 1.129 1 98.56 85 ILE B C 1
ATOM 1964 O O . ILE B 1 85 ? -7.066 28.078 0.707 1 98.56 85 ILE B O 1
ATOM 1968 N N . ASN B 1 86 ? -6.977 30.172 1.513 1 98.5 86 ASN B N 1
ATOM 1969 C CA . ASN B 1 86 ? -8.43 30.344 1.462 1 98.5 86 ASN B CA 1
ATOM 1970 C C . ASN B 1 86 ? -8.953 30.219 0.036 1 98.5 86 ASN B C 1
ATOM 1972 O O . ASN B 1 86 ? -9.914 29.484 -0.212 1 98.5 86 ASN B O 1
ATOM 1976 N N . ILE B 1 87 ? -8.352 30.875 -0.873 1 98.62 87 ILE B N 1
ATOM 1977 C CA . ILE B 1 87 ? -8.766 30.844 -2.271 1 98.62 87 ILE B CA 1
ATOM 1978 C C . ILE B 1 87 ? -8.625 29.438 -2.832 1 98.62 87 ILE B C 1
ATOM 1980 O O . ILE B 1 87 ? -9.555 28.906 -3.447 1 98.62 87 ILE B O 1
ATOM 1984 N N . ARG B 1 88 ? -7.469 28.812 -2.604 1 98.75 88 ARG B N 1
ATOM 1985 C CA . ARG B 1 88 ? -7.219 27.453 -3.096 1 98.75 88 ARG B CA 1
ATOM 1986 C C . ARG B 1 88 ? -8.219 26.469 -2.514 1 98.75 88 ARG B C 1
ATOM 1988 O O . ARG B 1 88 ? -8.711 25.578 -3.221 1 98.75 88 ARG B O 1
ATOM 1995 N N . SER B 1 89 ? -8.477 26.609 -1.199 1 98.62 89 SER B N 1
ATOM 1996 C CA . SER B 1 89 ? -9.445 25.719 -0.561 1 98.62 89 SER B CA 1
ATOM 1997 C C . SER B 1 89 ? -10.812 25.828 -1.217 1 98.62 89 SER B C 1
ATOM 1999 O O . SER B 1 89 ? -11.508 24.812 -1.383 1 98.62 89 SER B O 1
ATOM 2001 N N . GLN B 1 90 ? -11.18 26.984 -1.637 1 98.38 90 GLN B N 1
ATOM 2002 C CA . GLN B 1 90 ? -12.453 27.188 -2.312 1 98.38 90 GLN B CA 1
ATOM 2003 C C . GLN B 1 90 ? -12.469 26.5 -3.676 1 98.38 90 GLN B C 1
ATOM 2005 O O . GLN B 1 90 ? -13.469 25.891 -4.062 1 98.38 90 GLN B O 1
ATOM 2010 N N . GLU B 1 91 ? -11.406 26.625 -4.406 1 98.38 91 GLU B N 1
ATOM 2011 C CA . GLU B 1 91 ? -11.273 25.922 -5.684 1 98.38 91 GLU B CA 1
ATOM 2012 C C . GLU B 1 91 ? -11.453 24.422 -5.508 1 98.38 91 GLU B C 1
ATOM 2014 O O . GLU B 1 91 ? -12.133 23.766 -6.305 1 98.38 91 GLU B O 1
ATOM 2019 N N . LEU B 1 92 ? -10.867 23.906 -4.445 1 98.5 92 LEU B N 1
ATOM 2020 C CA . LEU B 1 92 ? -10.914 22.469 -4.168 1 98.5 92 LEU B CA 1
ATOM 2021 C C . LEU B 1 92 ? -12.32 22.047 -3.752 1 98.5 92 LEU B C 1
ATOM 2023 O O . LEU B 1 92 ? -12.773 20.953 -4.102 1 98.5 92 LEU B O 1
ATOM 2027 N N . GLU B 1 93 ? -12.961 22.938 -3.055 1 97.81 93 GLU B N 1
ATOM 2028 C CA . GLU B 1 93 ? -14.344 22.641 -2.693 1 97.81 93 GLU B CA 1
ATOM 2029 C C . GLU B 1 93 ? -15.227 22.531 -3.936 1 97.81 93 GLU B C 1
ATOM 2031 O O . GLU B 1 93 ? -16.156 21.719 -3.975 1 97.81 93 GLU B O 1
ATOM 2036 N N . LEU B 1 94 ? -14.914 23.328 -4.867 1 96.81 94 LEU B N 1
ATOM 2037 C CA . LEU B 1 94 ? -15.656 23.281 -6.121 1 96.81 94 LEU B CA 1
ATOM 2038 C C . LEU B 1 94 ? -15.43 21.953 -6.844 1 96.81 94 LEU B C 1
ATOM 2040 O O . LEU B 1 94 ? -16.297 21.484 -7.59 1 96.81 94 LEU B O 1
ATOM 2044 N N . LEU B 1 95 ? -14.305 21.359 -6.578 1 96.12 95 LEU B N 1
ATOM 2045 C CA . LEU B 1 95 ? -13.992 20.062 -7.164 1 96.12 95 LEU B CA 1
ATOM 2046 C C . LEU B 1 95 ? -14.641 18.938 -6.363 1 96.12 95 LEU B C 1
ATOM 2048 O O . LEU B 1 95 ? -14.562 17.766 -6.754 1 96.12 95 LEU B O 1
ATOM 2052 N N . GLY B 1 96 ? -15.203 19.328 -5.172 1 96.12 96 GLY B N 1
ATOM 2053 C CA . GLY B 1 96 ? -15.961 18.344 -4.418 1 96.12 96 GLY B CA 1
ATOM 2054 C C . GLY B 1 96 ? -15.312 17.969 -3.098 1 96.12 96 GLY B C 1
ATOM 2055 O O . GLY B 1 96 ? -15.844 17.156 -2.346 1 96.12 96 GLY B O 1
ATOM 2056 N N . PHE B 1 97 ? -14.195 18.531 -2.777 1 97.88 97 PHE B N 1
ATOM 2057 C CA . PHE B 1 97 ? -13.555 18.266 -1.497 1 97.88 97 PHE B CA 1
ATOM 2058 C C . PHE B 1 97 ? -14.352 18.875 -0.35 1 97.88 97 PHE B C 1
ATOM 2060 O O . PHE B 1 97 ? -14.891 19.969 -0.474 1 97.88 97 PHE B O 1
ATOM 2067 N N . GLY B 1 98 ? -14.391 18.188 0.764 1 96.5 98 GLY B N 1
ATOM 2068 C CA . GLY B 1 98 ? -14.977 18.75 1.966 1 96.5 98 GLY B CA 1
ATOM 2069 C C . GLY B 1 98 ? -14.188 19.938 2.51 1 96.5 98 GLY B C 1
ATOM 2070 O O . GLY B 1 98 ? -13.031 20.141 2.148 1 96.5 98 GLY B O 1
ATOM 2071 N N . LEU B 1 99 ? -14.781 20.609 3.361 1 95.12 99 LEU B N 1
ATOM 2072 C CA . LEU B 1 99 ? -14.219 21.844 3.883 1 95.12 99 LEU B CA 1
ATOM 2073 C C . LEU B 1 99 ? -12.836 21.609 4.48 1 95.12 99 LEU B C 1
ATOM 2075 O O . LEU B 1 99 ? -11.852 22.188 4.008 1 95.12 99 LEU B O 1
ATOM 2079 N N . TYR B 1 100 ? -12.758 20.719 5.48 1 95.5 100 TYR B N 1
ATOM 2080 C CA . TYR B 1 100 ? -11.477 20.484 6.141 1 95.5 100 TYR B CA 1
ATOM 2081 C C . TYR B 1 100 ? -10.484 19.828 5.184 1 95.5 100 TYR B C 1
ATOM 2083 O O . TYR B 1 100 ? -9.305 20.188 5.164 1 95.5 100 TYR B O 1
ATOM 2091 N N . ASP B 1 101 ? -11 18.922 4.395 1 98.12 101 ASP B N 1
ATOM 2092 C CA . ASP B 1 101 ? -10.148 18.266 3.404 1 98.12 101 ASP B CA 1
ATOM 2093 C C . ASP B 1 101 ? -9.516 19.297 2.463 1 98.12 101 ASP B C 1
ATOM 2095 O O . ASP B 1 101 ? -8.328 19.219 2.162 1 98.12 101 ASP B O 1
ATOM 2099 N N . ALA B 1 102 ? -10.328 20.203 2.008 1 98.5 102 ALA B N 1
ATOM 2100 C CA . ALA B 1 102 ? -9.867 21.266 1.11 1 98.5 102 ALA B CA 1
ATOM 2101 C C . ALA B 1 102 ? -8.75 22.078 1.757 1 98.5 102 ALA B C 1
ATOM 2103 O O . ALA B 1 102 ? -7.738 22.375 1.12 1 98.5 102 ALA B O 1
ATOM 2104 N N . PHE B 1 103 ? -8.891 22.391 2.984 1 98.56 103 PHE B N 1
ATOM 2105 C CA . PHE B 1 103 ? -7.887 23.172 3.697 1 98.56 103 PHE B CA 1
ATOM 2106 C C . PHE B 1 103 ? -6.625 22.359 3.934 1 98.56 103 PHE B C 1
ATOM 2108 O O . PHE B 1 103 ? -5.516 22.891 3.889 1 98.56 103 PHE B O 1
ATOM 2115 N N . HIS B 1 104 ? -6.758 21.062 4.25 1 98.75 104 HIS B N 1
ATOM 2116 C CA . HIS B 1 104 ? -5.582 20.219 4.375 1 98.75 104 HIS B CA 1
ATOM 2117 C C . HIS B 1 104 ? -4.766 20.219 3.086 1 98.75 104 HIS B C 1
ATOM 2119 O O . HIS B 1 104 ? -3.553 20.438 3.115 1 98.75 104 HIS B O 1
ATOM 2125 N N . VAL B 1 105 ? -5.48 19.984 2.016 1 98.81 105 VAL B N 1
ATOM 2126 C CA . VAL B 1 105 ? -4.809 19.922 0.723 1 98.81 105 VAL B CA 1
ATOM 2127 C C . VAL B 1 105 ? -4.176 21.266 0.399 1 98.81 105 VAL B C 1
ATOM 2129 O O . VAL B 1 105 ? -2.998 21.344 0.047 1 98.81 105 VAL B O 1
ATOM 2132 N N . ALA B 1 106 ? -4.926 22.344 0.597 1 98.81 106 ALA B N 1
ATOM 2133 C CA . ALA B 1 106 ? -4.426 23.672 0.308 1 98.81 106 ALA B CA 1
ATOM 2134 C C . ALA B 1 106 ? -3.213 24.016 1.174 1 98.81 106 ALA B C 1
ATOM 2136 O O . ALA B 1 106 ? -2.242 24.594 0.693 1 98.81 106 ALA B O 1
ATOM 2137 N N . SER B 1 107 ? -3.254 23.656 2.422 1 98.69 107 SER B N 1
ATOM 2138 C CA . SER B 1 107 ? -2.145 23.906 3.336 1 98.69 107 SER B CA 1
ATOM 2139 C C . SER B 1 107 ? -0.899 23.125 2.918 1 98.69 107 SER B C 1
ATOM 2141 O O . SER B 1 107 ? 0.203 23.672 2.9 1 98.69 107 SER B O 1
ATOM 2143 N N . ALA B 1 108 ? -1.11 21.875 2.596 1 98.69 108 ALA B N 1
ATOM 2144 C CA . ALA B 1 108 ? 0.005 21.047 2.141 1 98.69 108 ALA B CA 1
ATOM 2145 C C . ALA B 1 108 ? 0.619 21.609 0.862 1 98.69 108 ALA B C 1
ATOM 2147 O O . ALA B 1 108 ? 1.843 21.656 0.724 1 98.69 108 ALA B O 1
ATOM 2148 N N . GLU B 1 109 ? -0.219 22.047 -0.034 1 98.62 109 GLU B N 1
ATOM 2149 C CA . GLU B 1 109 ? 0.255 22.625 -1.286 1 98.62 109 GLU B CA 1
ATOM 2150 C C . GLU B 1 109 ? 1.032 23.906 -1.038 1 98.62 109 GLU B C 1
ATOM 2152 O O . GLU B 1 109 ? 2.049 24.172 -1.687 1 98.62 109 GLU B O 1
ATOM 2157 N N . ARG B 1 110 ? 0.545 24.703 -0.151 1 98 110 ARG B N 1
ATOM 2158 C CA . ARG B 1 110 ? 1.12 26.016 0.141 1 98 110 ARG B CA 1
ATOM 2159 C C . ARG B 1 110 ? 2.588 25.891 0.54 1 98 110 ARG B C 1
ATOM 2161 O O . ARG B 1 110 ? 3.41 26.734 0.161 1 98 110 ARG B O 1
ATOM 2168 N N . ILE B 1 111 ? 2.959 24.875 1.28 1 96.56 111 ILE B N 1
ATOM 2169 C CA . ILE B 1 111 ? 4.316 24.719 1.788 1 96.56 111 ILE B CA 1
ATOM 2170 C C . ILE B 1 111 ? 5.09 23.75 0.905 1 96.56 111 ILE B C 1
ATOM 2172 O O . ILE B 1 111 ? 6.176 23.297 1.272 1 96.56 111 ILE B O 1
ATOM 2176 N N . LYS B 1 112 ? 4.5 23.312 -0.23 1 97.19 112 LYS B N 1
ATOM 2177 C CA . LYS B 1 112 ? 5.102 22.375 -1.166 1 97.19 112 LYS B CA 1
ATOM 2178 C C . LYS B 1 112 ? 5.516 21.094 -0.458 1 97.19 112 LYS B C 1
ATOM 2180 O O . LYS B 1 112 ? 6.652 20.641 -0.596 1 97.19 112 LYS B O 1
ATOM 2185 N N . ALA B 1 113 ? 4.551 20.625 0.36 1 97.88 113 ALA B N 1
ATOM 2186 C CA . ALA B 1 113 ? 4.793 19.344 1.004 1 97.88 113 ALA B CA 1
ATOM 2187 C C . ALA B 1 113 ? 5.043 18.25 -0.031 1 97.88 113 ALA B C 1
ATOM 2189 O O . ALA B 1 113 ? 4.488 18.281 -1.131 1 97.88 113 ALA B O 1
ATOM 2190 N N . ASP B 1 114 ? 5.867 17.281 0.327 1 97.81 114 ASP B N 1
ATOM 2191 C CA . ASP B 1 114 ? 6.113 16.156 -0.565 1 97.81 114 ASP B CA 1
ATOM 2192 C C . ASP B 1 114 ? 4.918 15.203 -0.595 1 97.81 114 ASP B C 1
ATOM 2194 O O . ASP B 1 114 ? 4.656 14.555 -1.611 1 97.81 114 ASP B O 1
ATOM 2198 N N . VAL B 1 115 ? 4.211 15.18 0.576 1 98.56 115 VAL B N 1
ATOM 2199 C CA . VAL B 1 115 ? 3.066 14.273 0.63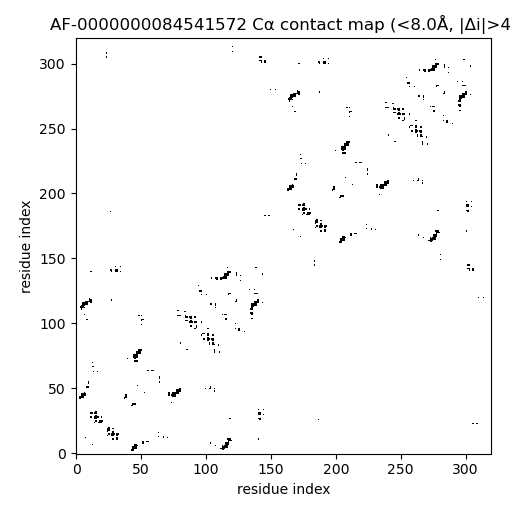6 1 98.56 115 VAL B CA 1
ATOM 2200 C C . VAL B 1 115 ? 2.117 14.719 1.746 1 98.56 115 VAL B C 1
ATOM 2202 O O . VAL B 1 115 ? 2.555 15.203 2.791 1 98.56 115 VAL B O 1
ATOM 2205 N N . LEU B 1 116 ? 0.854 14.609 1.504 1 98.81 116 LEU B N 1
ATOM 2206 C CA . LEU B 1 116 ? -0.211 14.633 2.502 1 98.81 116 LEU B CA 1
ATOM 2207 C C . LEU B 1 116 ? -0.729 13.227 2.779 1 98.81 116 LEU B C 1
ATOM 2209 O O . LEU B 1 116 ? -1.24 12.555 1.878 1 98.81 116 LEU B O 1
ATOM 2213 N N . LEU B 1 117 ? -0.575 12.789 3.998 1 98.81 117 LEU B N 1
ATOM 2214 C CA . LEU B 1 117 ? -0.985 11.43 4.359 1 98.81 117 LEU B CA 1
ATOM 2215 C C . LEU B 1 117 ? -2.318 11.453 5.102 1 98.81 117 LEU B C 1
ATOM 2217 O O . LEU B 1 117 ? -2.525 12.273 5.992 1 98.81 117 LEU B O 1
ATOM 2221 N N . THR B 1 118 ? -3.217 10.57 4.68 1 98.69 118 THR B N 1
ATOM 2222 C CA . THR B 1 118 ? -4.543 10.453 5.281 1 98.69 118 THR B CA 1
ATOM 2223 C C . THR B 1 118 ? -5.02 9.008 5.273 1 98.69 118 THR B C 1
ATOM 2225 O O . THR B 1 118 ? -4.609 8.219 4.418 1 98.69 118 THR B O 1
ATOM 2228 N N . THR B 1 119 ? -5.816 8.609 6.223 1 98.19 119 THR B N 1
ATOM 2229 C CA . THR B 1 119 ? -6.445 7.293 6.23 1 98.19 119 THR B CA 1
ATOM 2230 C C . THR B 1 119 ? -7.91 7.391 5.812 1 98.19 119 THR B C 1
ATOM 2232 O O . THR B 1 119 ? -8.641 6.398 5.848 1 98.19 119 THR B O 1
ATOM 2235 N N . ASP B 1 120 ? -8.352 8.641 5.441 1 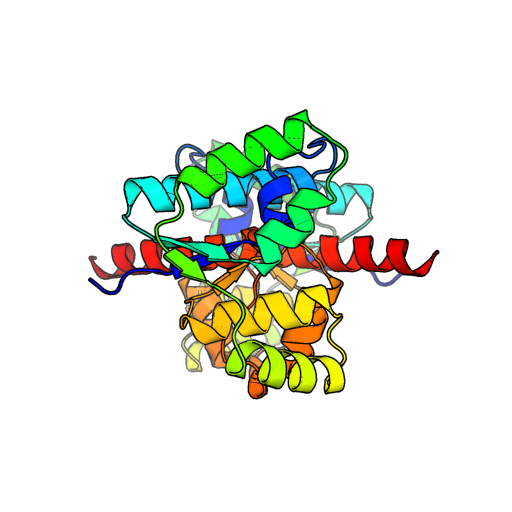97.5 120 ASP B N 1
ATOM 2236 C CA . ASP B 1 120 ? -9.727 8.867 5.004 1 97.5 120 ASP B CA 1
ATOM 2237 C C . ASP B 1 120 ? -9.922 8.43 3.555 1 97.5 120 ASP B C 1
ATOM 2239 O O . ASP B 1 120 ? -9.453 9.094 2.629 1 97.5 120 ASP B O 1
ATOM 2243 N N . ASP B 1 121 ? -10.727 7.418 3.385 1 97.06 121 ASP B N 1
ATOM 2244 C CA . ASP B 1 121 ? -10.93 6.84 2.061 1 97.06 121 ASP B CA 1
ATOM 2245 C C . ASP B 1 121 ? -11.617 7.832 1.125 1 97.06 121 ASP B C 1
ATOM 2247 O O . ASP B 1 121 ? -11.359 7.84 -0.08 1 97.06 121 ASP B O 1
ATOM 2251 N N . ARG B 1 122 ? -12.484 8.641 1.665 1 96.19 122 ARG B N 1
ATOM 2252 C CA . ARG B 1 122 ? -13.188 9.617 0.836 1 96.19 122 ARG B CA 1
ATOM 2253 C C . ARG B 1 122 ? -12.219 10.656 0.281 1 96.19 122 ARG B C 1
ATOM 2255 O O . ARG B 1 122 ? -12.281 11.008 -0.9 1 96.19 122 ARG B O 1
ATOM 2262 N N . LEU B 1 123 ? -11.336 11.094 1.115 1 97.94 123 LEU B N 1
ATOM 2263 C CA . LEU B 1 123 ? -10.336 12.047 0.665 1 97.94 123 LEU B CA 1
ATOM 2264 C C . LEU B 1 123 ? -9.383 11.406 -0.344 1 97.94 123 LEU B C 1
ATOM 2266 O O . LEU B 1 123 ? -9.055 12.016 -1.363 1 97.94 123 LEU B O 1
ATOM 2270 N N . LEU B 1 124 ? -8.961 10.203 -0.091 1 98.06 124 LEU B N 1
ATOM 2271 C CA . LEU B 1 124 ? -8.07 9.484 -1.001 1 98.06 124 LEU B CA 1
ATOM 2272 C C . LEU B 1 124 ? -8.719 9.32 -2.373 1 98.06 124 LEU B C 1
ATOM 2274 O O . LEU B 1 124 ? -8.07 9.547 -3.398 1 98.06 124 LEU B O 1
ATOM 2278 N N . LYS B 1 125 ? -9.953 8.953 -2.344 1 97 125 LYS B N 1
ATOM 2279 C CA . LYS B 1 125 ? -10.688 8.758 -3.592 1 97 125 LYS B CA 1
ATOM 2280 C C . LYS B 1 125 ? -10.82 10.062 -4.363 1 97 125 LYS B C 1
ATOM 2282 O O . LYS B 1 125 ? -10.578 10.109 -5.57 1 97 125 LYS B O 1
ATOM 2287 N N . LYS B 1 126 ? -11.188 11.086 -3.707 1 97.19 126 LYS B N 1
ATOM 2288 C CA . LYS B 1 126 ? -11.32 12.398 -4.332 1 97.19 126 LYS B CA 1
ATOM 2289 C C . LYS B 1 126 ? -9.992 12.875 -4.914 1 97.19 126 LYS B C 1
ATOM 2291 O O . LYS B 1 126 ? -9.953 13.43 -6.012 1 97.19 126 LYS B O 1
ATOM 2296 N N . ALA B 1 127 ? -8.953 12.695 -4.172 1 98.12 127 ALA B N 1
ATOM 2297 C CA . ALA B 1 127 ? -7.625 13.078 -4.645 1 98.12 127 ALA B CA 1
ATOM 2298 C C . ALA B 1 127 ? -7.25 12.305 -5.906 1 98.12 127 ALA B C 1
ATOM 2300 O O . ALA B 1 127 ? -6.711 12.875 -6.855 1 98.12 127 ALA B O 1
ATOM 2301 N N . SER B 1 128 ? -7.535 11.008 -5.875 1 96.81 128 SER B N 1
ATOM 2302 C CA . SER B 1 128 ? -7.234 10.164 -7.027 1 96.81 128 SER B CA 1
ATOM 2303 C C . SER B 1 128 ? -8.008 10.617 -8.258 1 96.81 128 SER B C 1
ATOM 2305 O O . SER B 1 128 ? -7.469 10.633 -9.367 1 96.81 128 SER B O 1
ATOM 2307 N N . ASN B 1 129 ? -9.25 11.008 -8.055 1 96.56 129 ASN B N 1
ATOM 2308 C CA . ASN B 1 129 ? -10.125 11.43 -9.141 1 96.56 129 ASN B CA 1
ATOM 2309 C C . ASN B 1 129 ? -9.727 12.805 -9.68 1 96.56 129 ASN B C 1
ATOM 2311 O O . ASN B 1 129 ? -10.148 13.195 -10.773 1 96.56 129 ASN B O 1
ATOM 2315 N N . ASN B 1 130 ? -8.961 13.539 -8.898 1 97.19 130 ASN B N 1
ATOM 2316 C CA . ASN B 1 130 ? -8.602 14.906 -9.273 1 97.19 130 ASN B CA 1
ATOM 2317 C C . ASN B 1 130 ? -7.086 15.094 -9.312 1 97.19 130 ASN B C 1
ATOM 2319 O O . ASN B 1 130 ? -6.582 16.172 -8.992 1 97.19 130 ASN B O 1
ATOM 2323 N N . GLN B 1 131 ? -6.371 14.039 -9.641 1 94.31 131 GLN B N 1
ATOM 2324 C CA . GLN B 1 131 ? -4.914 14.008 -9.539 1 94.31 131 GLN B CA 1
ATOM 2325 C C . GLN B 1 131 ? -4.289 15.164 -10.32 1 94.31 131 GLN B C 1
ATOM 2327 O O . GLN B 1 131 ? -3.332 15.789 -9.859 1 94.31 131 GLN B O 1
ATOM 2332 N N . ASP B 1 132 ? -4.844 15.516 -11.461 1 94.12 132 ASP B N 1
ATOM 2333 C CA . ASP B 1 132 ? -4.293 16.547 -12.328 1 94.12 132 ASP B CA 1
ATOM 2334 C C . ASP B 1 132 ? -4.496 17.938 -11.719 1 94.12 132 ASP B C 1
ATOM 2336 O O . ASP B 1 132 ? -3.783 18.875 -12.062 1 94.12 132 ASP B O 1
ATOM 2340 N N . GLY B 1 133 ? -5.395 18.062 -10.852 1 95.38 133 GLY B N 1
ATOM 2341 C CA . GLY B 1 133 ? -5.723 19.359 -10.258 1 95.38 133 GLY B CA 1
ATOM 2342 C C . GLY B 1 133 ? -5.047 19.594 -8.922 1 95.38 133 GLY B C 1
ATOM 2343 O O . GLY B 1 133 ? -5.195 20.656 -8.32 1 95.38 133 GLY B O 1
ATOM 2344 N N . LEU B 1 134 ? -4.355 18.609 -8.477 1 98.12 134 LEU B N 1
ATOM 2345 C CA . LEU B 1 134 ? -3.697 18.734 -7.184 1 98.12 134 LEU B CA 1
ATOM 2346 C C . LEU B 1 134 ? -2.207 19 -7.352 1 98.12 134 LEU B C 1
ATOM 2348 O O . LEU B 1 134 ? -1.601 18.562 -8.336 1 98.12 134 LEU B O 1
ATOM 2352 N N . ARG B 1 135 ? -1.629 19.719 -6.457 1 97.94 135 ARG B N 1
ATOM 2353 C CA . ARG B 1 135 ? -0.215 20.078 -6.508 1 97.94 135 ARG B CA 1
ATOM 2354 C C . ARG B 1 135 ? 0.565 19.391 -5.395 1 97.94 135 ARG B C 1
ATOM 2356 O O . ARG B 1 135 ? 1.705 19.75 -5.105 1 97.94 135 ARG B O 1
ATOM 2363 N N . VAL B 1 136 ? -0.142 18.484 -4.742 1 98.62 136 VAL B N 1
ATOM 2364 C CA . VAL B 1 136 ? 0.486 17.672 -3.695 1 98.62 136 VAL B CA 1
ATOM 2365 C C . VAL B 1 136 ? 0.064 16.219 -3.836 1 98.62 136 VAL B C 1
ATOM 2367 O O . VAL B 1 136 ? -1.071 15.93 -4.219 1 98.62 136 VAL B O 1
ATOM 2370 N N . LYS B 1 137 ? 1.001 15.328 -3.5 1 98.25 137 LYS B N 1
ATOM 2371 C CA . LYS B 1 137 ? 0.662 13.906 -3.459 1 98.25 137 LYS B CA 1
ATOM 2372 C C . LYS B 1 137 ? -0.163 13.578 -2.219 1 98.25 137 LYS B C 1
ATOM 2374 O O . LYS B 1 137 ? 0.167 14.008 -1.113 1 98.25 137 LYS B O 1
ATOM 2379 N N . VAL B 1 138 ? -1.264 12.938 -2.428 1 98.75 138 VAL B N 1
ATOM 2380 C CA . VAL B 1 138 ? -2.094 12.461 -1.329 1 98.75 138 VAL B CA 1
ATOM 2381 C C . VAL B 1 138 ? -2.051 10.93 -1.278 1 98.75 138 VAL B C 1
ATOM 2383 O O . VAL B 1 138 ? -2.24 10.266 -2.299 1 98.75 138 VAL B O 1
ATOM 2386 N N . SER B 1 139 ? -1.745 10.344 -0.1 1 98.62 139 SER B N 1
ATOM 2387 C CA . SER B 1 139 ? -1.578 8.898 -0.027 1 98.62 139 SER B CA 1
ATOM 2388 C C . SER B 1 139 ? -1.957 8.367 1.352 1 98.62 139 SER B C 1
ATOM 2390 O O . SER B 1 139 ? -2.014 9.125 2.32 1 98.62 139 SER B O 1
ATOM 2392 N N . ASN B 1 140 ? -2.287 7.105 1.383 1 98.75 140 ASN B N 1
ATOM 2393 C CA . ASN B 1 140 ? -2.371 6.379 2.646 1 98.75 140 ASN B CA 1
ATOM 2394 C C . ASN B 1 140 ? -0.989 6.133 3.246 1 98.75 140 ASN B C 1
ATOM 2396 O O . ASN B 1 140 ? -0.035 5.852 2.52 1 98.75 140 ASN B O 1
ATOM 2400 N N . PRO B 1 141 ? -0.864 6.242 4.555 1 98.69 141 PRO B N 1
ATOM 2401 C CA . PRO B 1 141 ? 0.472 6.129 5.141 1 98.69 141 PRO B CA 1
ATOM 2402 C C . PRO B 1 141 ? 1.13 4.781 4.859 1 98.69 141 PRO B C 1
ATOM 2404 O O . PRO B 1 141 ? 2.354 4.703 4.727 1 98.69 141 PRO B O 1
ATOM 2407 N N . VAL B 1 142 ? 0.352 3.691 4.805 1 98.56 142 VAL B N 1
ATOM 2408 C CA . VAL B 1 142 ? 0.907 2.375 4.516 1 98.56 142 VAL B CA 1
ATOM 2409 C C . VAL B 1 142 ? 1.466 2.352 3.094 1 98.56 142 VAL B C 1
ATOM 2411 O O . VAL B 1 142 ? 2.619 1.972 2.881 1 98.56 142 VAL B O 1
ATOM 2414 N N . ASN B 1 143 ? 0.642 2.791 2.137 1 98.19 143 ASN B N 1
ATOM 2415 C CA . ASN B 1 143 ? 1.04 2.809 0.734 1 98.19 143 ASN B CA 1
ATOM 2416 C C . ASN B 1 143 ? 2.268 3.688 0.511 1 98.19 143 ASN B C 1
ATOM 2418 O O . ASN B 1 143 ? 3.184 3.309 -0.221 1 98.19 143 ASN B O 1
ATOM 2422 N N . TRP B 1 144 ? 2.27 4.82 1.146 1 98.44 144 TRP B N 1
ATOM 2423 C CA . TRP B 1 144 ? 3.393 5.738 0.976 1 98.44 144 TRP B CA 1
ATOM 2424 C C . TRP B 1 144 ? 4.672 5.145 1.56 1 98.44 144 TRP B C 1
ATOM 2426 O O . TRP B 1 144 ? 5.742 5.238 0.952 1 98.44 144 TRP B O 1
ATOM 2436 N N . LEU B 1 145 ? 4.547 4.562 2.771 1 97.62 145 LEU B N 1
ATOM 2437 C CA . LEU B 1 145 ? 5.703 3.947 3.412 1 97.62 145 LEU B CA 1
ATOM 2438 C C . LEU B 1 145 ? 6.293 2.85 2.531 1 97.62 145 LEU B C 1
ATOM 2440 O O . LEU B 1 145 ? 7.516 2.727 2.418 1 97.62 145 LEU B O 1
ATOM 2444 N N . MET B 1 146 ? 5.406 2.064 1.9 1 97.38 146 MET B N 1
ATOM 2445 C CA . MET B 1 146 ? 5.863 1 1.012 1 97.38 146 MET B CA 1
ATOM 2446 C C . MET B 1 146 ? 6.676 1.571 -0.147 1 97.38 146 MET B C 1
ATOM 2448 O O . MET B 1 146 ? 7.652 0.963 -0.585 1 97.38 146 MET B O 1
ATOM 2452 N N . THR B 1 147 ? 6.258 2.738 -0.674 1 96.5 147 THR B N 1
ATOM 2453 C CA . THR B 1 147 ? 7.008 3.373 -1.751 1 96.5 147 THR B CA 1
ATOM 2454 C C . THR B 1 147 ? 8.391 3.805 -1.266 1 96.5 147 THR B C 1
ATOM 2456 O O . THR B 1 147 ? 9.359 3.768 -2.025 1 96.5 147 THR B O 1
ATOM 2459 N N . ILE B 1 148 ? 8.484 4.238 -0.003 1 95 148 ILE B N 1
ATOM 2460 C CA . ILE B 1 148 ? 9.758 4.641 0.585 1 95 148 ILE B CA 1
ATOM 2461 C C . ILE B 1 148 ? 10.68 3.432 0.696 1 95 148 ILE B C 1
ATOM 2463 O O . ILE B 1 148 ? 11.867 3.516 0.362 1 95 148 ILE B O 1
ATOM 2467 N N . PHE B 1 149 ? 10.086 2.312 1.155 1 94.31 149 PHE B N 1
ATOM 2468 C CA . PHE B 1 149 ? 10.875 1.09 1.248 1 94.31 149 PHE B CA 1
ATOM 2469 C C . PHE B 1 149 ? 11.438 0.703 -0.115 1 94.31 149 PHE B C 1
ATOM 2471 O O . PHE B 1 149 ? 12.594 0.293 -0.222 1 94.31 149 PHE B O 1
ATOM 2478 N N . GLN B 1 150 ? 10.594 0.781 -1.112 1 92 150 GLN B N 1
ATOM 2479 C CA . GLN B 1 150 ? 10.992 0.407 -2.465 1 92 150 GLN B CA 1
ATOM 2480 C C . GLN B 1 150 ? 12.109 1.316 -2.979 1 92 150 GLN B C 1
ATOM 2482 O O . GLN B 1 150 ? 13.008 0.864 -3.691 1 92 150 GLN B O 1
ATOM 2487 N N . GLN B 1 151 ? 12.016 2.59 -2.639 1 89.88 151 GLN B N 1
ATOM 2488 C CA . GLN B 1 151 ? 13.031 3.553 -3.045 1 89.88 151 GLN B CA 1
ATOM 2489 C C . GLN B 1 151 ? 14.352 3.285 -2.332 1 89.88 151 GLN B C 1
ATOM 2491 O O . GLN B 1 151 ? 15.422 3.463 -2.916 1 89.88 151 GLN B O 1
ATOM 2496 N N . GLU B 1 152 ? 14.297 2.82 -1.097 1 85.81 152 GLU B N 1
ATOM 2497 C CA . GLU B 1 152 ? 15.484 2.523 -0.305 1 85.81 152 GLU B CA 1
ATOM 2498 C C . GLU B 1 152 ? 16.125 1.204 -0.737 1 85.81 152 GLU B C 1
ATOM 2500 O O . GLU B 1 152 ? 17.344 1.043 -0.661 1 85.81 152 GLU B O 1
ATOM 2505 N N . GLY B 1 153 ? 15.258 0.114 -0.975 1 71.94 153 GLY B N 1
ATOM 2506 C CA . GLY B 1 153 ? 15.758 -1.17 -1.445 1 71.94 153 GLY B CA 1
ATOM 2507 C C . GLY B 1 153 ? 16.359 -1.104 -2.838 1 71.94 153 GLY B C 1
ATOM 2508 O O . GLY B 1 153 ? 17.266 -1.862 -3.16 1 71.94 153 GLY B O 1
ATOM 2509 N N . GLY B 1 154 ? 15.68 -0.445 -3.777 1 58.59 154 GLY B N 1
ATOM 2510 C CA . GLY B 1 154 ? 16.266 -0.229 -5.094 1 58.59 154 GLY B CA 1
ATOM 2511 C C . GLY B 1 154 ? 17.625 0.419 -5.043 1 58.59 154 GLY B C 1
ATOM 2512 O O . GLY B 1 154 ? 18.438 0.255 -5.961 1 58.59 154 GLY B O 1
ATOM 2513 N N . MET B 1 155 ? 17.891 1.17 -4.031 1 51.97 155 MET B N 1
ATOM 2514 C CA . MET B 1 155 ? 19.203 1.782 -3.873 1 51.97 155 MET B CA 1
ATOM 2515 C C . MET B 1 155 ? 20.25 0.735 -3.506 1 51.97 155 MET B C 1
ATOM 2517 O O . MET B 1 155 ? 21.422 0.891 -3.828 1 51.97 155 MET B O 1
ATOM 2521 N N . THR B 1 156 ? 19.953 -0.365 -2.85 1 45.84 156 THR B N 1
ATOM 2522 C CA . THR B 1 156 ? 20.891 -1.42 -2.486 1 45.84 156 THR B CA 1
ATOM 2523 C C . THR B 1 156 ? 21.109 -2.383 -3.652 1 45.84 156 THR B C 1
ATOM 2525 O O . THR B 1 156 ? 22.109 -3.094 -3.703 1 45.84 156 THR B O 1
ATOM 2528 N N . ASP B 1 157 ? 20.156 -2.688 -4.438 1 41.91 157 ASP B N 1
ATOM 2529 C CA . ASP B 1 157 ? 20.359 -3.615 -5.547 1 41.91 157 ASP B CA 1
ATOM 2530 C C . ASP B 1 157 ? 21.281 -3.018 -6.602 1 41.91 157 ASP B C 1
ATOM 2532 O O . ASP B 1 157 ? 21.766 -3.73 -7.48 1 41.91 157 ASP B O 1
ATOM 2536 N N . ASP B 1 158 ? 21.391 -1.718 -6.723 1 38.38 158 ASP B N 1
ATOM 2537 C CA . ASP B 1 158 ? 22.312 -1.178 -7.707 1 38.38 158 ASP B CA 1
ATOM 2538 C C . ASP B 1 158 ? 23.766 -1.399 -7.266 1 38.38 158 ASP B C 1
ATOM 2540 O O . ASP B 1 158 ? 24.703 -0.957 -7.938 1 38.38 158 ASP B O 1
ATOM 2544 N N . THR B 1 159 ? 23.953 -1.696 -6.051 1 32.53 159 THR B N 1
ATOM 2545 C CA . THR B 1 159 ? 25.375 -1.801 -5.727 1 32.53 159 THR B CA 1
ATOM 2546 C C . THR B 1 159 ? 25.906 -3.18 -6.098 1 32.53 159 THR B C 1
ATOM 2548 O O . THR B 1 159 ? 27.094 -3.453 -5.926 1 32.53 159 THR B O 1
ATOM 2551 N N . TYR B 1 160 ? 25.141 -4.164 -6.418 1 27.42 160 TYR B N 1
ATOM 2552 C CA . TYR B 1 160 ? 26.016 -5.223 -6.895 1 27.42 160 TYR B CA 1
ATOM 2553 C C . TYR B 1 160 ? 26.375 -5.016 -8.367 1 27.42 160 TYR B C 1
ATOM 2555 O O . TYR B 1 160 ? 25.562 -4.484 -9.133 1 27.42 160 TYR B O 1
#

=== Feature glossary ===
A reading guide for the features in this record.

Start from the sequence.

  · This is the polypeptide sequence — one letter per residue, N-terminus first. Length ranges from a few dozen residues for small domains to over a thousand for large multi-domain proteins.

Fold it, and you get atomic coordinates and the backbone conformation that goes with them.

  · Structure coordinates are given as an mmCIF _atom_site loop: one row per atom with element, residue name, chain id, sequence number, and x/y/z position in Å. Only the four main-chain atoms per residue are included here; side chains are omitted to keep the record compact.

  · Backbone dihedral angles. Every residue except chain termini has a φ (preceding-C → N → Cα → C) and a ψ (N → Cα → C → next-N). They are reported in degrees following the IUPAC sign convention. Secondary structure is essentially a statement about which (φ, ψ) basin each residue occupies.

  · The SS8 string is DSSP's per-residue secondary-structure call. α-helix (H) means an i→i+4 H-bond ladder; β-strand (E) means the residue participates in a β-sheet; 3₁₀ (G) and π (I) are tighter and wider helices; T/S are turns/bends; '-' is loop.

  · SS3 is a coarse helix/strand/coil call (letters a/b/c) made by the P-SEA algorithm from inter-Cα distances and dihedrals. It is less detailed than DSSP but needs only Cα positions.

Summarize the fold with a handful of shape descriptors and a per-residue structural alphabet.

  · Radius of gyration (Rg) is the root-mean-square distance of Cα atoms from their centroid — a single number for overall size and compactness. A globular domain of N residues has Rg ≈ 2.2·N^0.38 Å; an extended or disordered chain has a much larger Rg. The Cα contact count is the number of residue pairs whose Cα atoms are within 8 Å and are more than four positions apart in sequence — a standard proxy for tertiary packing density. The bounding box is the smallest axis-aligned box enclosing all Cα atoms.

  · The Foldseek 3Di string encodes local tertiary geometry as a 20-letter alphabet — one character per residue — derived from the relative positions of nearby Cα atoms. Unlike the amino-acid sequence, 3Di is a direct function of the 3D structure, so two proteins with the same fold have similar 3Di strings even at low sequence identity.

  · Solvent-accessible surface area (SASA) is the area in Å² traced out by the centre of a 1.4 Å probe sphere (a water molecule) rolled over the protein's van der Waals surface (Shrake–Rupley / Lee–Richards construction). Buried residues have near-zero SASA; fully exposed residues can exceed 200 Å². The total SASA scales roughly with the number of surface residues.

Ask how reliable the model is.

  · pLDDT (predicted Local Distance Difference Test) is AlphaFold's per-residue confidence score, ranging from 0 to 100. Values above 90 indicate high confidence (typically well-packed cores); 70–90 is confident; 50–70 low confidence; below 50 usually means the region is disordered or the prediction is unreliable there. AlphaFold stores pLDDT in the mmCIF B-factor column.

  · B-factor (Debye–Waller factor) reflects atomic displacement in the crystal lattice. It is an experimental observable (units Å²), not a prediction; low values mean the atom is pinned down, high values mean it moves or is heterogeneous across the crystal.

  · Predicted Aligned Error (PAE) is an AlphaFold confidence matrix: entry (i, j) is the expected error in the position of residue j, in ångströms, when the prediction is superimposed on the true structure at residue i. Low PAE within a block of residues means that block is internally rigid and well-predicted; high PAE between two blocks means their relative placement is uncertain even if each block individually is confident.

Place it in context: what it resembles, what it is annotated as, and how it looks.

  · Nearest PDB neighbors are the top structural matches found by Foldseek when searching this structure against the entire Protein Data Bank. Each hit reports a TM-score (0 to 1; >0.5 almost always implies the same fold) and an E-value. These are *structural* homologs — they may share no detectable sequence similarity.

  · Functional annotations link the protein to curated databases. InterPro entries identify conserved domains and families by matching the sequence against member-database signatures (Pfam, PROSITE, CDD, …). Gene Ontology (GO) terms describe molecular function, biological process, and cellular component in a controlled vocabulary. CATH places the structure in a hierarchical fold classification (Class/Architecture/Topology/Homologous-superfamily). The organism is the source species.

  · Three diagnostic plots accompany the record. The Cα contact map visualizes the tertiary structure as a 2D adjacency matrix (8 Å cutoff, sequence-local contacts suppressed). The Ramachandran plot shows the distribution of backbone (φ, ψ) torsions, with points in the α and β basins reflecting secondary structure content. The PAE plot shows AlphaFold's inter-residue confidence as a color matrix.

  · Six rendered views show the 3D structure from the faces of a cube — i.e. along ±x, ±y, ±z. Rendering representation is drawn randomly per protein from cartoon (secondary-structure ribbons), sticks (backbone bonds), or molecular surface; coloring is either N→C rainbow (blue at the N-terminus through red at the C-terminus) or one color per chain.